Protein AF-A0A8W8JJJ9-F1 (afdb_monomer)

Foldseek 3Di:
DDDDDDDDDDDPPDDDDDDDDDDDDDDDDDDDDDDDDPDDDDDPPDDDDDPDPDDDDDDDDDDDDPDPDPDDDDDDDDPCPVVVVPPDDDPDDDPVVVVCVVVVVVVVVVVVVVVVVVVVVVVVVVVVVVVVVVVVVVVVVVVVVVVVVVVVVVVVVVVVVCCCVVVPVDDDDDPPPPDPPPDD

Structure (mmCIF, N/CA/C/O backbone):
data_AF-A0A8W8JJJ9-F1
#
_entry.id   AF-A0A8W8JJJ9-F1
#
loop_
_atom_site.group_PDB
_atom_site.id
_atom_site.type_symbol
_atom_site.label_atom_id
_atom_site.label_alt_id
_atom_site.label_comp_id
_atom_site.label_asym_id
_atom_site.label_entity_id
_atom_site.label_seq_id
_atom_site.pdbx_PDB_ins_code
_atom_site.Cartn_x
_atom_site.Cartn_y
_atom_site.Cartn_z
_atom_site.occupancy
_atom_site.B_iso_or_equiv
_atom_site.auth_seq_id
_atom_site.auth_comp_id
_atom_site.auth_asym_id
_atom_site.auth_atom_id
_atom_site.pdbx_PDB_model_num
ATOM 1 N N . SER A 1 1 ? 32.704 21.113 43.274 1.00 47.38 1 SER A N 1
ATOM 2 C CA . SER A 1 1 ? 32.207 20.285 42.166 1.00 47.38 1 SER A CA 1
ATOM 3 C C . SER A 1 1 ? 31.858 18.931 42.746 1.00 47.38 1 SER A C 1
ATOM 5 O O . SER A 1 1 ? 32.766 18.183 43.086 1.00 47.38 1 SER A O 1
ATOM 7 N N . LEU A 1 2 ? 30.578 18.696 43.030 1.00 43.62 2 LEU A N 1
ATOM 8 C CA . LEU A 1 2 ? 30.068 17.455 43.613 1.00 43.62 2 LEU A CA 1
ATOM 9 C C . LEU A 1 2 ? 28.870 17.052 42.755 1.00 43.62 2 LEU A C 1
ATOM 11 O O . LEU A 1 2 ? 27.921 17.817 42.627 1.00 43.62 2 LEU A O 1
ATOM 15 N N . MET A 1 3 ? 29.019 15.911 42.089 1.00 44.19 3 MET A N 1
ATOM 16 C CA . MET A 1 3 ? 28.094 15.333 41.120 1.00 44.19 3 MET A CA 1
ATOM 17 C C . MET A 1 3 ? 26.773 14.990 41.822 1.00 44.19 3 MET A C 1
ATOM 19 O O . MET A 1 3 ? 26.775 14.209 42.774 1.00 44.19 3 MET A O 1
ATOM 23 N N . GLU A 1 4 ? 25.658 15.572 41.380 1.00 55.97 4 GLU A N 1
ATOM 24 C CA . GLU A 1 4 ? 24.326 15.144 41.814 1.00 55.97 4 GLU A CA 1
ATOM 25 C C . GLU A 1 4 ? 24.041 13.737 41.262 1.00 55.97 4 GLU A C 1
ATOM 27 O O . GLU A 1 4 ? 24.258 13.494 40.070 1.00 55.97 4 GLU A O 1
ATOM 32 N N . PRO A 1 5 ? 23.564 12.784 42.080 1.00 55.84 5 PRO A N 1
ATOM 33 C CA . PRO A 1 5 ? 23.124 11.500 41.562 1.00 55.84 5 PRO A CA 1
ATOM 34 C C . PRO A 1 5 ? 21.775 11.681 40.855 1.00 55.84 5 PRO A C 1
ATOM 36 O O . PRO A 1 5 ? 20.777 12.050 41.473 1.00 55.84 5 PRO A O 1
ATOM 39 N N . ALA A 1 6 ? 21.743 11.408 39.550 1.00 58.47 6 ALA A N 1
ATOM 40 C CA . ALA A 1 6 ? 20.515 11.363 38.769 1.00 58.47 6 ALA A CA 1
ATOM 41 C C . ALA A 1 6 ? 19.592 10.261 39.317 1.00 58.47 6 ALA A C 1
ATOM 43 O O . ALA A 1 6 ? 19.919 9.073 39.281 1.00 58.47 6 ALA A O 1
ATOM 44 N N . ILE A 1 7 ? 18.435 10.658 39.849 1.00 57.84 7 ILE A N 1
ATOM 45 C CA . ILE A 1 7 ? 17.404 9.736 40.324 1.00 57.84 7 ILE A CA 1
ATOM 46 C C . ILE A 1 7 ? 16.752 9.103 39.092 1.00 57.84 7 ILE A C 1
ATOM 48 O O . ILE A 1 7 ? 15.989 9.748 38.377 1.00 57.84 7 ILE A O 1
ATOM 52 N N . ARG A 1 8 ? 17.067 7.832 38.835 1.00 62.38 8 ARG A N 1
ATOM 53 C CA . ARG A 1 8 ? 16.421 7.022 37.799 1.00 62.38 8 ARG A CA 1
ATOM 54 C C . ARG A 1 8 ? 15.102 6.488 38.351 1.00 62.38 8 ARG A C 1
ATOM 56 O O . ARG A 1 8 ? 15.094 5.566 39.162 1.00 62.38 8 ARG A O 1
ATOM 63 N N . THR A 1 9 ? 13.992 7.082 37.933 1.00 58.41 9 THR A N 1
ATOM 64 C CA . THR A 1 9 ? 12.652 6.557 38.208 1.00 58.41 9 THR A CA 1
ATOM 65 C C . THR A 1 9 ? 12.452 5.292 37.376 1.00 58.41 9 THR A C 1
ATOM 67 O O . THR A 1 9 ? 12.406 5.362 36.153 1.00 58.41 9 THR A O 1
ATOM 70 N N . VAL A 1 10 ? 12.394 4.133 38.031 1.00 64.00 10 VAL A N 1
ATOM 71 C CA . VAL A 1 10 ? 12.065 2.852 37.394 1.00 64.00 10 VAL A CA 1
ATOM 72 C C . VAL A 1 10 ? 10.589 2.589 37.677 1.00 64.00 10 VAL A C 1
ATOM 74 O O . VAL A 1 10 ? 10.187 2.529 38.838 1.00 64.00 10 VAL A O 1
ATOM 77 N N . VAL A 1 11 ? 9.775 2.519 36.627 1.00 71.81 11 VAL A N 1
ATOM 78 C CA . VAL A 1 11 ? 8.369 2.106 36.695 1.00 71.81 11 VAL A CA 1
ATOM 79 C C . VAL A 1 11 ? 8.304 0.599 36.463 1.00 71.81 11 VAL A C 1
ATOM 81 O O . VAL A 1 11 ? 8.766 0.108 35.436 1.00 71.81 11 VAL A O 1
ATOM 84 N N . ASP A 1 12 ? 7.755 -0.143 37.426 1.00 63.12 12 ASP A N 1
ATOM 85 C CA . ASP A 1 12 ? 7.547 -1.587 37.293 1.00 63.12 12 ASP A CA 1
ATOM 86 C C . ASP A 1 12 ? 6.499 -1.856 36.201 1.00 63.12 12 ASP A C 1
ATOM 88 O O . ASP A 1 12 ? 5.307 -1.610 36.398 1.00 63.12 12 ASP A O 1
ATOM 92 N N . GLY A 1 13 ? 6.947 -2.355 35.045 1.00 66.88 13 GLY A N 1
ATOM 93 C CA . GLY A 1 13 ? 6.073 -2.804 33.955 1.00 66.88 13 GLY A CA 1
ATOM 94 C C . GLY A 1 13 ? 6.487 -2.395 32.540 1.00 66.88 13 GLY A C 1
ATOM 95 O O . GLY A 1 13 ? 5.876 -2.882 31.592 1.00 66.88 13 GLY A O 1
ATOM 96 N N . GLU A 1 14 ? 7.506 -1.553 32.368 1.00 63.34 14 GLU A N 1
ATOM 97 C CA . GLU A 1 14 ? 8.016 -1.186 31.039 1.00 63.34 14 GLU A CA 1
ATOM 98 C C . GLU A 1 14 ? 9.229 -2.062 30.682 1.00 63.34 14 GLU A C 1
ATOM 100 O O . GLU A 1 14 ? 10.237 -2.075 31.390 1.00 63.34 14 GLU A O 1
ATOM 105 N N . ALA A 1 15 ? 9.115 -2.853 29.611 1.00 65.56 15 ALA A N 1
ATOM 106 C CA . ALA A 1 15 ? 10.232 -3.626 29.076 1.00 65.56 15 ALA A CA 1
ATOM 107 C C . ALA A 1 15 ? 11.227 -2.678 28.386 1.00 65.56 15 ALA A C 1
ATOM 109 O O . ALA A 1 15 ? 10.825 -1.801 27.628 1.00 65.56 15 ALA A O 1
ATOM 110 N N . SER A 1 16 ? 12.522 -2.851 28.660 1.00 60.47 16 SER A N 1
ATOM 111 C CA . SER A 1 16 ? 13.593 -2.102 27.998 1.00 60.47 16 SER A CA 1
ATOM 112 C C . SER A 1 16 ? 13.693 -2.577 26.545 1.00 60.47 16 SER A C 1
ATOM 114 O O . SER A 1 16 ? 13.991 -3.747 26.320 1.00 60.47 16 SER A O 1
ATOM 116 N N . GLU A 1 17 ? 13.434 -1.703 25.574 1.00 57.38 17 GLU A N 1
ATOM 117 C CA . GLU A 1 17 ? 13.743 -1.973 24.166 1.00 57.38 17 GLU A CA 1
ATOM 118 C C . GLU A 1 17 ? 15.274 -1.992 24.002 1.00 57.38 17 GLU A C 1
ATOM 120 O O . GLU A 1 17 ? 15.937 -0.972 24.197 1.00 57.38 17 GLU A O 1
ATOM 125 N N . SER A 1 18 ? 15.837 -3.167 23.714 1.00 56.16 18 SER A N 1
ATOM 126 C CA . SER A 1 18 ? 17.178 -3.317 23.141 1.00 56.16 18 SER A CA 1
ATOM 127 C C . SER A 1 18 ? 16.996 -3.623 21.659 1.00 56.16 18 SER A C 1
ATOM 129 O O . SER A 1 18 ? 16.424 -4.655 21.315 1.00 56.16 18 SER A O 1
ATOM 131 N N . ASP A 1 19 ? 17.442 -2.702 20.813 1.00 55.81 19 ASP A N 1
ATOM 132 C CA . ASP A 1 19 ? 17.521 -2.851 19.364 1.00 55.81 19 ASP A CA 1
ATOM 133 C C . ASP A 1 19 ? 18.922 -3.376 19.012 1.00 55.81 19 ASP A C 1
ATOM 135 O O . ASP A 1 19 ? 19.914 -2.652 19.124 1.00 55.81 19 ASP A O 1
ATOM 139 N N . GLU A 1 20 ? 19.014 -4.668 18.695 1.00 51.38 20 GLU A N 1
ATOM 140 C CA . GLU A 1 20 ? 20.230 -5.306 18.183 1.00 51.38 20 GLU A CA 1
ATOM 141 C C . GLU A 1 20 ? 19.849 -6.097 16.919 1.00 51.38 20 GLU A C 1
ATOM 143 O O . GLU A 1 20 ? 19.467 -7.265 16.984 1.00 51.38 20 GLU A O 1
ATOM 148 N N . GLU A 1 21 ? 19.889 -5.434 15.761 1.00 52.25 21 GLU A N 1
ATOM 149 C CA . GLU A 1 21 ? 19.663 -6.062 14.454 1.00 52.25 21 GLU A CA 1
ATOM 150 C C . GLU A 1 21 ? 20.976 -6.684 13.932 1.00 52.25 21 GLU A C 1
ATOM 152 O O . GLU A 1 21 ? 21.850 -5.987 13.414 1.00 52.25 21 GLU A O 1
ATOM 157 N N . GLU A 1 22 ? 21.136 -8.004 14.075 1.00 57.81 22 GLU A N 1
ATOM 158 C CA . GLU A 1 22 ? 22.173 -8.794 13.391 1.00 57.81 22 GLU A CA 1
ATOM 159 C C . GLU A 1 22 ? 21.524 -9.555 12.219 1.00 57.81 22 GLU A C 1
ATOM 161 O O . GLU A 1 22 ? 20.931 -10.622 12.390 1.00 57.81 22 GLU A O 1
ATOM 166 N N . GLU A 1 23 ? 21.584 -8.974 11.017 1.00 56.25 23 GLU A N 1
ATOM 167 C CA . GLU A 1 23 ? 21.119 -9.595 9.770 1.00 56.25 23 GLU A CA 1
ATOM 168 C C . GLU A 1 23 ? 22.141 -10.648 9.303 1.00 56.25 23 GLU A C 1
ATOM 170 O O . GLU A 1 23 ? 23.243 -10.325 8.856 1.00 56.25 23 GLU A O 1
ATOM 175 N N . VAL A 1 24 ? 21.781 -11.929 9.420 1.00 56.50 24 VAL A N 1
ATOM 176 C CA . VAL A 1 24 ? 22.570 -13.049 8.892 1.00 56.50 24 VAL A CA 1
ATOM 177 C C . VAL A 1 24 ? 22.144 -13.310 7.448 1.00 56.50 24 VAL A C 1
ATOM 179 O O . VAL A 1 24 ? 21.015 -13.711 7.172 1.00 56.50 24 VAL A O 1
ATOM 182 N N . GLU A 1 25 ? 23.068 -13.068 6.527 1.00 50.66 25 GLU A N 1
ATOM 183 C CA . GLU A 1 25 ? 22.943 -13.330 5.096 1.00 50.66 25 GLU A CA 1
ATOM 184 C C . GLU A 1 25 ? 22.978 -14.853 4.839 1.00 50.66 25 GLU A C 1
ATOM 186 O O . GLU A 1 25 ? 24.037 -15.477 4.897 1.00 50.66 25 GLU A O 1
ATOM 191 N N . GLU A 1 26 ? 21.830 -15.474 4.543 1.00 45.25 26 GLU A N 1
ATOM 192 C CA . GLU A 1 26 ? 21.782 -16.814 3.938 1.00 45.25 26 GLU A CA 1
ATOM 193 C C . GLU A 1 26 ? 20.935 -16.794 2.659 1.00 45.25 26 GLU A C 1
ATOM 195 O O . GLU A 1 26 ? 19.710 -16.677 2.667 1.00 45.25 26 GLU A O 1
ATOM 200 N N . VAL A 1 27 ? 21.631 -16.898 1.529 1.00 52.19 27 VAL A N 1
ATOM 201 C CA . VAL A 1 27 ? 21.065 -16.979 0.181 1.00 52.19 27 VAL A CA 1
ATOM 202 C C . VAL A 1 27 ? 20.890 -18.458 -0.176 1.00 52.19 27 VAL A C 1
ATOM 204 O O . VAL A 1 27 ? 21.895 -19.172 -0.209 1.00 52.19 27 VAL A O 1
ATOM 207 N N . PRO A 1 28 ? 19.688 -18.962 -0.515 1.00 46.16 28 PRO A N 1
ATOM 208 C CA . PRO A 1 28 ? 19.594 -20.250 -1.178 1.00 46.16 28 PRO A CA 1
ATOM 209 C C . PRO A 1 28 ? 19.788 -20.059 -2.689 1.00 46.16 28 PRO A C 1
ATOM 211 O O . PRO A 1 28 ? 19.000 -19.405 -3.374 1.00 46.16 28 PRO A O 1
ATOM 214 N N . ASP A 1 29 ? 20.866 -20.651 -3.200 1.00 48.84 29 ASP A N 1
ATOM 215 C CA . ASP A 1 29 ? 21.154 -20.833 -4.623 1.00 48.84 29 ASP A CA 1
ATOM 216 C C . ASP A 1 29 ? 20.065 -21.706 -5.273 1.00 48.84 29 ASP A C 1
ATOM 218 O O . ASP A 1 29 ? 19.923 -22.886 -4.950 1.00 48.84 29 ASP A O 1
ATOM 222 N N . VAL A 1 30 ? 19.292 -21.139 -6.205 1.00 47.34 30 VAL A N 1
ATOM 223 C CA . VAL A 1 30 ? 18.410 -21.908 -7.095 1.00 47.34 30 VAL A CA 1
ATOM 224 C C . VAL A 1 30 ? 18.856 -21.683 -8.532 1.00 47.34 30 VAL A C 1
ATOM 226 O O . VAL A 1 30 ? 18.432 -20.767 -9.238 1.00 47.34 30 VAL A O 1
ATOM 229 N N . ARG A 1 31 ? 19.743 -22.573 -8.974 1.00 46.56 31 ARG A N 1
ATOM 230 C CA . ARG A 1 31 ? 20.116 -22.758 -10.375 1.00 46.56 31 ARG A CA 1
ATOM 231 C C . ARG A 1 31 ? 18.973 -23.456 -11.121 1.00 46.56 31 ARG A C 1
ATOM 233 O O . ARG A 1 31 ? 18.717 -24.635 -10.918 1.00 46.56 31 ARG A O 1
ATOM 240 N N . GLN A 1 32 ? 18.308 -22.671 -11.966 1.00 48.00 32 GLN A N 1
ATOM 241 C CA . GLN A 1 32 ? 17.693 -22.988 -13.264 1.00 48.00 32 GLN A CA 1
ATOM 242 C C . GLN A 1 32 ? 17.276 -24.444 -13.556 1.00 48.00 32 GLN A C 1
ATOM 244 O O . GLN A 1 32 ? 18.104 -25.328 -13.761 1.00 48.00 32 GLN A O 1
ATOM 249 N N . SER A 1 33 ? 15.983 -24.633 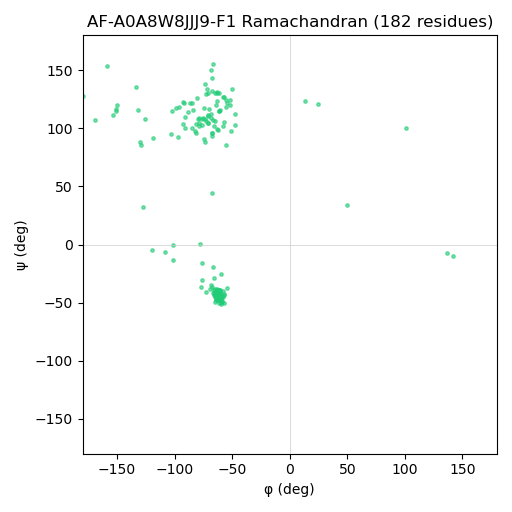-13.820 1.00 39.91 33 SER A N 1
ATOM 250 C CA . SER A 1 33 ? 15.551 -25.405 -14.992 1.00 39.91 33 SER A CA 1
ATOM 251 C C . SER A 1 33 ? 14.199 -24.898 -15.492 1.00 39.91 33 SER A C 1
ATOM 253 O O . SER A 1 33 ? 13.205 -24.891 -14.771 1.00 39.91 33 SER A O 1
ATOM 255 N N . ASP A 1 34 ? 14.200 -24.441 -16.742 1.00 46.59 34 ASP A N 1
ATOM 256 C CA . ASP A 1 34 ? 13.023 -24.146 -17.548 1.00 46.59 34 ASP A CA 1
ATOM 257 C C . ASP A 1 34 ? 12.069 -25.338 -17.557 1.00 46.59 34 ASP A C 1
ATOM 259 O O . ASP A 1 34 ? 12.467 -26.372 -18.083 1.00 46.59 34 ASP A O 1
ATOM 263 N N . GLN A 1 35 ? 10.827 -25.180 -17.078 1.00 43.91 35 GLN A N 1
ATOM 264 C CA . GLN A 1 35 ? 9.631 -25.755 -17.711 1.00 43.91 35 GLN A CA 1
ATOM 265 C C . GLN A 1 35 ? 8.408 -24.876 -17.429 1.00 43.91 35 GLN A C 1
ATOM 267 O O . GLN A 1 35 ? 7.937 -24.724 -16.307 1.00 43.91 35 GLN A O 1
ATOM 272 N N . ASN A 1 36 ? 7.903 -24.311 -18.519 1.00 49.44 36 ASN A N 1
ATOM 273 C CA . ASN A 1 36 ? 6.577 -23.752 -18.695 1.00 49.44 36 ASN A CA 1
ATOM 274 C C . ASN A 1 36 ? 5.502 -24.724 -18.169 1.00 49.44 36 ASN A C 1
ATOM 276 O O . ASN A 1 36 ? 5.182 -25.699 -18.845 1.00 49.44 36 ASN A O 1
ATOM 280 N N . LEU A 1 37 ? 4.948 -24.466 -16.983 1.00 42.00 37 LEU A N 1
ATOM 281 C CA . LEU A 1 37 ? 3.657 -25.008 -16.567 1.00 42.00 37 LEU A CA 1
ATOM 282 C C . LEU A 1 37 ? 2.997 -24.022 -15.598 1.00 42.00 37 LEU A C 1
ATOM 284 O O . LEU A 1 37 ? 3.505 -23.732 -14.518 1.00 42.00 37 LEU A O 1
ATOM 288 N N . VAL A 1 38 ? 1.858 -23.492 -16.029 1.00 52.53 38 VAL A N 1
ATOM 289 C CA . VAL A 1 38 ? 0.866 -22.770 -15.228 1.00 52.53 38 VAL A CA 1
ATOM 290 C C . VAL A 1 38 ? 0.420 -23.651 -14.057 1.00 52.53 38 VAL A C 1
ATOM 292 O O . VAL A 1 38 ? -0.571 -24.368 -14.144 1.00 52.53 38 VAL A O 1
ATOM 295 N N . ASN A 1 39 ? 1.164 -23.611 -12.955 1.00 45.03 39 ASN A N 1
ATOM 296 C CA . ASN A 1 39 ? 0.762 -24.235 -11.702 1.00 45.03 39 ASN A CA 1
ATOM 297 C C . ASN A 1 39 ? 0.136 -23.166 -10.813 1.00 45.03 39 ASN A C 1
ATOM 299 O O . ASN A 1 39 ? 0.818 -22.461 -10.071 1.00 45.03 39 ASN A O 1
ATOM 303 N N . ALA A 1 40 ? -1.187 -23.053 -10.917 1.00 57.31 40 ALA A N 1
ATOM 304 C CA . ALA A 1 40 ? -2.000 -22.400 -9.909 1.00 57.31 40 ALA A CA 1
ATOM 305 C C . ALA A 1 40 ? -1.728 -23.073 -8.552 1.00 57.31 40 ALA A C 1
ATOM 307 O O . ALA A 1 40 ? -1.938 -24.276 -8.382 1.00 57.31 40 ALA A O 1
ATOM 308 N N . VAL A 1 41 ? -1.213 -22.302 -7.597 1.00 59.22 41 VAL A N 1
ATOM 309 C CA . VAL A 1 41 ? -1.093 -22.720 -6.200 1.00 59.22 41 VAL A CA 1
ATOM 310 C C . VAL A 1 41 ? -2.509 -22.808 -5.637 1.00 59.22 41 VAL A C 1
ATOM 312 O O . VAL A 1 41 ? -3.176 -21.794 -5.470 1.00 59.22 41 VAL A O 1
ATOM 315 N N . SER A 1 42 ? -2.987 -24.027 -5.385 1.00 57.78 42 SER A N 1
ATOM 316 C CA . SER A 1 42 ? -4.297 -24.262 -4.776 1.00 57.78 42 SER A CA 1
ATOM 317 C C . SER A 1 42 ? -4.188 -24.042 -3.266 1.00 57.78 42 SER A C 1
ATOM 319 O O . SER A 1 42 ? -3.576 -24.845 -2.560 1.00 57.78 42 SER A O 1
ATOM 321 N N . ILE A 1 43 ? -4.759 -22.948 -2.765 1.00 58.53 43 ILE A N 1
ATOM 322 C CA . ILE A 1 43 ? -4.804 -22.628 -1.335 1.00 58.53 43 ILE A CA 1
ATOM 323 C C . ILE A 1 43 ? -6.040 -23.313 -0.737 1.00 58.53 43 ILE A C 1
ATOM 325 O O . ILE A 1 43 ? -7.165 -23.087 -1.182 1.00 58.53 43 ILE A O 1
ATOM 329 N N . SER A 1 44 ? -5.851 -24.180 0.263 1.00 54.00 44 SER A N 1
ATOM 330 C CA . SER A 1 44 ? -6.963 -24.818 0.984 1.00 54.00 44 SER A CA 1
ATOM 331 C C . SER A 1 44 ? -7.792 -23.760 1.715 1.00 54.00 44 SER A C 1
ATOM 333 O O . SER A 1 44 ? -7.413 -23.317 2.797 1.00 54.00 44 SER A O 1
ATOM 335 N N . GLY A 1 45 ? -8.923 -23.367 1.125 1.00 65.12 45 GLY A N 1
ATOM 336 C CA . GLY A 1 45 ? -9.880 -22.428 1.719 1.00 65.12 45 GLY A CA 1
ATOM 337 C C . GLY A 1 45 ? -10.518 -21.439 0.743 1.00 65.12 45 GLY A C 1
ATOM 338 O O . GLY A 1 45 ? -11.468 -20.763 1.129 1.00 65.12 45 GLY A O 1
ATOM 339 N N . GLU A 1 46 ? -10.044 -21.355 -0.500 1.00 56.56 46 GLU A N 1
ATOM 340 C CA . GLU A 1 46 ? -10.629 -20.461 -1.504 1.00 56.56 46 GLU A CA 1
ATOM 341 C C . GLU A 1 46 ? -11.819 -21.145 -2.191 1.00 56.56 46 GLU A C 1
ATOM 343 O O . GLU A 1 46 ? -11.706 -22.252 -2.721 1.00 56.56 46 GLU A O 1
ATOM 348 N N . ALA A 1 47 ? -12.996 -20.521 -2.121 1.00 62.34 47 ALA A N 1
ATOM 349 C CA . ALA A 1 47 ? -14.194 -21.021 -2.784 1.00 62.34 47 ALA A CA 1
ATOM 350 C C . ALA A 1 47 ? -14.073 -20.808 -4.301 1.00 62.34 47 ALA A C 1
ATOM 352 O O . ALA A 1 47 ? -13.777 -19.697 -4.738 1.00 62.34 47 ALA A O 1
ATOM 353 N N . LEU A 1 48 ? -14.315 -21.863 -5.092 1.00 57.16 48 LEU A N 1
ATOM 354 C CA . LEU A 1 48 ? -14.440 -21.757 -6.548 1.00 57.16 48 LEU A CA 1
ATOM 355 C C . LEU A 1 48 ? -15.560 -20.762 -6.894 1.00 57.16 48 LEU A C 1
ATOM 357 O O . LEU A 1 48 ? -16.690 -20.932 -6.436 1.00 57.16 48 LEU A O 1
ATOM 361 N N . GLU A 1 49 ? -15.260 -19.764 -7.730 1.00 49.75 49 GLU A N 1
ATOM 362 C 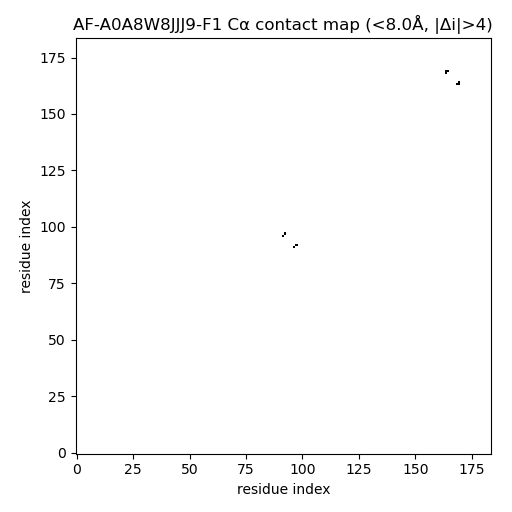CA . GLU A 1 49 ? -16.288 -18.994 -8.435 1.00 49.75 49 GLU A CA 1
ATOM 363 C C . GLU A 1 49 ? -17.090 -19.956 -9.321 1.00 49.75 49 GLU A C 1
ATOM 365 O O . GLU A 1 49 ? -16.550 -20.588 -10.229 1.00 49.75 49 GLU A O 1
ATOM 370 N N . SER A 1 50 ? -18.377 -20.102 -9.009 1.00 55.75 50 SER A N 1
ATOM 371 C CA . SER A 1 50 ? -19.326 -20.889 -9.790 1.00 55.75 50 SER A CA 1
ATOM 372 C C . SER A 1 50 ? -19.984 -19.961 -10.811 1.00 55.75 50 SER A C 1
ATOM 374 O O . SER A 1 50 ? -20.757 -19.083 -10.436 1.00 55.75 50 SER A O 1
ATOM 376 N N . ASP A 1 51 ? -19.646 -20.144 -12.086 1.00 59.28 51 ASP A N 1
ATOM 377 C CA . ASP A 1 51 ? -20.412 -19.649 -13.231 1.00 59.28 51 ASP A CA 1
ATOM 378 C C . ASP A 1 51 ? -21.633 -20.564 -13.390 1.00 59.28 51 ASP A C 1
ATOM 380 O O . ASP A 1 51 ? -21.493 -21.717 -13.801 1.00 59.28 51 ASP A O 1
ATOM 384 N N . ASP A 1 52 ? -22.805 -20.096 -12.958 1.00 48.66 52 ASP A N 1
ATOM 385 C CA . ASP A 1 52 ? -24.072 -20.813 -13.120 1.00 48.66 52 ASP A CA 1
ATOM 386 C C . ASP A 1 52 ? -25.116 -19.882 -13.746 1.00 48.66 52 ASP A C 1
ATOM 388 O O . ASP A 1 52 ? -25.889 -19.190 -13.078 1.00 48.66 52 ASP A O 1
ATOM 392 N N . GLU A 1 53 ? -25.099 -19.836 -15.076 1.00 49.28 53 GLU A N 1
ATOM 393 C CA . GLU A 1 53 ? -26.178 -19.290 -15.892 1.00 49.28 53 GLU A CA 1
ATOM 394 C C . GLU A 1 53 ? -27.364 -20.275 -15.894 1.00 49.28 53 GLU A C 1
ATOM 396 O O . GLU A 1 53 ? -27.523 -21.099 -16.795 1.00 49.28 53 GLU A O 1
ATOM 401 N N . GLY A 1 54 ? -28.240 -20.124 -14.897 1.00 50.34 54 GLY A N 1
ATOM 402 C CA . GLY A 1 54 ? -29.675 -20.374 -15.026 1.00 50.34 54 GLY A CA 1
ATOM 403 C C . GLY A 1 54 ? -30.231 -21.693 -14.483 1.00 50.34 54 GLY A C 1
ATOM 404 O O . GLY A 1 54 ? -30.359 -22.662 -15.218 1.00 50.34 54 GLY A O 1
ATOM 405 N N . GLU A 1 55 ? -30.827 -21.638 -13.290 1.00 48.03 55 GLU A N 1
ATOM 406 C CA . GLU A 1 55 ? -32.178 -22.163 -13.054 1.00 48.03 55 GLU A CA 1
ATOM 407 C C . GLU A 1 55 ? -32.802 -21.523 -11.802 1.00 48.03 55 GLU A C 1
ATOM 409 O O . GLU A 1 55 ? -32.132 -20.977 -10.932 1.00 48.03 55 GLU A O 1
ATOM 414 N N . THR A 1 56 ? -34.130 -21.472 -11.772 1.00 55.44 56 THR A N 1
ATOM 415 C CA . THR A 1 56 ? -34.923 -20.657 -10.843 1.00 55.44 56 THR A CA 1
ATOM 416 C C . THR A 1 56 ? -34.937 -21.277 -9.443 1.00 55.44 56 THR A C 1
ATOM 418 O O . THR A 1 56 ? -35.605 -22.288 -9.231 1.00 55.44 56 THR A O 1
ATOM 421 N N . ASP A 1 57 ? -34.251 -20.663 -8.477 1.00 51.56 57 ASP A N 1
ATOM 422 C CA . ASP A 1 57 ? -34.282 -21.118 -7.082 1.00 51.56 57 ASP A CA 1
ATOM 423 C C . ASP A 1 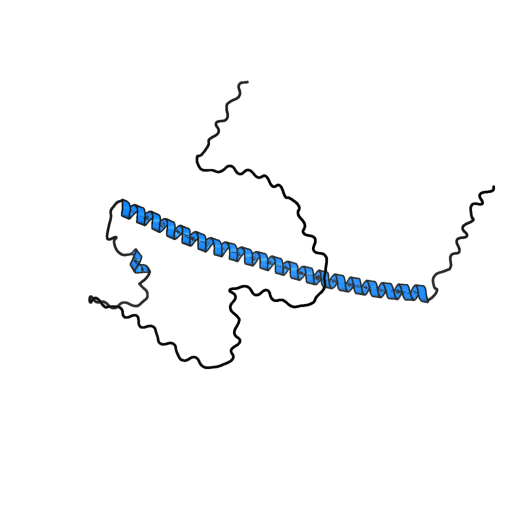57 ? -35.714 -21.050 -6.501 1.00 51.56 57 ASP A C 1
ATOM 425 O O . ASP A 1 57 ? -36.384 -20.011 -6.608 1.00 51.56 57 ASP A O 1
ATOM 429 N N . PRO A 1 58 ? -36.226 -22.118 -5.858 1.00 59.72 58 PRO A N 1
ATOM 430 C CA . PRO A 1 58 ? -37.491 -22.052 -5.141 1.00 59.72 58 PRO A CA 1
ATOM 431 C C . PRO A 1 58 ? -37.352 -21.138 -3.907 1.00 59.72 58 PRO A C 1
ATOM 433 O O . PRO A 1 58 ? -36.320 -21.153 -3.234 1.00 59.72 58 PRO A O 1
ATOM 436 N N . PRO A 1 59 ? -38.386 -20.351 -3.551 1.00 64.81 59 PRO A N 1
ATOM 437 C CA . PRO A 1 59 ? -38.287 -19.407 -2.445 1.00 64.81 59 PRO A CA 1
ATOM 438 C C . PRO A 1 59 ? -38.051 -20.137 -1.117 1.00 64.81 59 PRO A C 1
ATOM 440 O O . PRO A 1 59 ? -38.844 -20.984 -0.700 1.00 64.81 59 PRO A O 1
ATOM 443 N N . ILE A 1 60 ? -36.961 -19.768 -0.442 1.00 60.47 60 ILE A N 1
ATOM 444 C CA . ILE A 1 60 ? -36.589 -20.251 0.891 1.00 60.47 60 ILE A CA 1
ATOM 445 C C . ILE A 1 60 ? -37.755 -19.977 1.863 1.00 60.47 60 ILE A C 1
ATOM 447 O O . ILE A 1 60 ? -38.175 -18.822 1.995 1.00 60.47 60 ILE A O 1
ATOM 451 N N . PRO A 1 61 ? -38.292 -20.988 2.576 1.00 64.12 61 PRO A N 1
ATOM 452 C CA . PRO A 1 61 ? -39.333 -20.760 3.570 1.00 64.12 61 PRO A CA 1
ATOM 453 C C . PRO A 1 61 ? -38.800 -19.886 4.707 1.00 64.12 61 PRO A C 1
ATOM 455 O O . PRO A 1 61 ? -37.752 -20.171 5.286 1.00 64.12 61 PRO A O 1
ATOM 458 N N . ALA A 1 62 ? -39.539 -18.834 5.059 1.00 63.50 62 ALA A N 1
ATOM 459 C CA . ALA A 1 62 ? -39.185 -17.976 6.182 1.00 63.50 62 ALA A CA 1
ATOM 460 C C . ALA A 1 62 ? -39.085 -18.794 7.483 1.00 63.50 62 ALA A C 1
ATOM 462 O O . ALA A 1 62 ? -40.024 -19.495 7.869 1.00 63.50 62 ALA A O 1
ATOM 463 N N . LEU A 1 63 ? -37.947 -18.670 8.173 1.00 56.69 63 LEU A N 1
ATOM 464 C CA . LEU A 1 63 ? -37.711 -19.233 9.502 1.00 56.69 63 LEU A CA 1
ATOM 465 C C . LEU A 1 63 ? -38.765 -18.707 10.486 1.00 56.69 63 LEU A C 1
ATOM 467 O O . LEU A 1 63 ? -38.712 -17.561 10.931 1.00 56.69 63 LEU A O 1
ATOM 471 N N . ARG A 1 64 ? -39.727 -19.560 10.846 1.00 58.41 64 ARG A N 1
ATOM 472 C CA . ARG A 1 64 ? -40.649 -19.304 11.955 1.00 58.41 64 ARG A CA 1
ATOM 473 C C . ARG A 1 64 ? -39.935 -19.606 13.266 1.00 58.41 64 ARG A C 1
ATOM 475 O O . ARG A 1 64 ? -39.792 -20.760 13.655 1.00 58.41 64 ARG A O 1
ATOM 482 N N . VAL A 1 65 ? -39.489 -18.555 13.944 1.00 63.88 65 VAL A N 1
ATOM 483 C CA . VAL A 1 65 ? -39.072 -18.637 15.345 1.00 63.88 65 VAL A CA 1
ATOM 484 C C . VAL A 1 65 ? -40.345 -18.637 16.187 1.00 63.88 65 VAL A C 1
ATOM 486 O O . VAL A 1 65 ? -40.989 -17.599 16.329 1.00 63.88 65 VAL A O 1
ATOM 489 N N . GLU A 1 66 ? -40.739 -19.797 16.717 1.00 48.41 66 GLU A N 1
ATOM 490 C CA . GLU A 1 66 ? -41.806 -19.862 17.718 1.00 48.41 66 GLU A CA 1
ATOM 491 C C . GLU A 1 66 ? -41.320 -19.194 19.006 1.00 48.41 66 GLU A C 1
ATOM 493 O O . GLU A 1 66 ? -40.627 -19.780 19.841 1.00 48.41 66 GLU A O 1
ATOM 498 N N . HIS A 1 67 ? -41.666 -17.919 19.157 1.00 51.56 67 HIS A N 1
ATOM 499 C CA . HIS A 1 67 ? -41.574 -17.244 20.435 1.00 51.56 67 HIS A CA 1
ATOM 500 C C . HIS A 1 67 ? -42.669 -17.817 21.334 1.00 51.56 67 HIS A C 1
ATOM 502 O O . HIS A 1 67 ? -43.854 -17.606 21.102 1.00 51.56 67 HIS A O 1
ATOM 508 N N . ARG A 1 68 ? -42.268 -18.558 22.370 1.00 50.25 68 ARG A N 1
ATOM 509 C CA . ARG A 1 68 ? -43.163 -18.958 23.457 1.00 50.25 68 ARG A CA 1
ATOM 510 C C . ARG A 1 68 ? -43.659 -17.687 24.148 1.00 50.25 68 ARG A C 1
ATOM 512 O O . ARG A 1 68 ? -42.940 -17.095 24.952 1.00 50.25 68 ARG A O 1
ATOM 519 N N . GLU A 1 69 ? -44.857 -17.253 23.784 1.00 42.53 69 GLU A N 1
ATOM 520 C CA . GLU A 1 69 ? -45.541 -16.111 24.379 1.00 42.53 69 GLU A CA 1
ATOM 521 C C . GLU A 1 69 ? -45.843 -16.436 25.848 1.00 42.53 69 GLU A C 1
ATOM 523 O O . GLU A 1 69 ? -46.702 -17.253 26.174 1.00 42.53 69 GLU A O 1
ATOM 528 N N . SER A 1 70 ? -45.094 -15.827 26.768 1.00 47.62 70 SER A N 1
ATOM 529 C CA . SER A 1 70 ? -45.632 -15.565 28.098 1.00 47.62 70 SER A CA 1
ATOM 530 C C . SER A 1 70 ? -46.515 -14.335 27.972 1.00 47.62 70 SER A C 1
ATOM 532 O O . SER A 1 70 ? -46.030 -13.230 27.745 1.00 47.62 70 SER A O 1
ATOM 534 N N . GLU A 1 71 ? -47.816 -14.575 28.076 1.00 46.03 71 GLU A N 1
ATOM 535 C CA . GLU A 1 71 ? -48.879 -13.581 28.096 1.00 46.03 71 GLU A CA 1
ATOM 536 C C . GLU A 1 71 ? -48.553 -12.444 29.077 1.00 46.03 71 GLU A C 1
ATOM 538 O O . GLU A 1 71 ? -48.491 -12.631 30.291 1.00 46.03 71 GLU A O 1
ATOM 543 N N . THR A 1 72 ? -48.316 -11.247 28.549 1.00 42.03 72 THR A N 1
ATOM 544 C CA . THR A 1 72 ? -48.704 -9.956 29.139 1.00 42.03 72 THR A CA 1
ATOM 545 C C . THR A 1 72 ? -48.483 -8.895 28.062 1.00 42.03 72 THR A C 1
ATOM 547 O O . THR A 1 72 ? -47.359 -8.621 27.652 1.00 42.03 72 THR A O 1
ATOM 550 N N . GLY A 1 73 ? -49.594 -8.397 27.519 1.00 45.06 73 GLY A N 1
ATOM 551 C CA . GLY A 1 73 ? -49.652 -7.669 26.257 1.00 45.06 73 GLY A CA 1
ATOM 552 C C . GLY A 1 73 ? -48.988 -6.295 26.241 1.00 45.06 73 GLY A C 1
ATOM 553 O O . GLY A 1 73 ? -48.973 -5.580 27.235 1.00 45.06 73 GLY A O 1
ATOM 554 N N . GLN A 1 74 ? -48.494 -5.927 25.062 1.00 40.75 74 GLN A N 1
ATOM 555 C CA . GLN A 1 74 ? -48.855 -4.715 24.318 1.00 40.75 74 GLN A CA 1
ATOM 556 C C . GLN A 1 74 ? -48.052 -4.714 23.012 1.00 40.75 74 GLN A C 1
ATOM 558 O O . GLN A 1 74 ? -46.837 -4.908 23.017 1.00 40.75 74 GLN A O 1
ATOM 563 N N . GLU A 1 75 ? -48.766 -4.546 21.901 1.00 50.78 75 GLU A N 1
ATOM 564 C CA . GLU A 1 75 ? -48.230 -4.361 20.555 1.00 50.78 75 GLU A CA 1
ATOM 565 C C . GLU A 1 75 ? -47.242 -3.194 20.516 1.00 50.78 75 GLU A C 1
ATOM 567 O O . GLU A 1 75 ? -47.668 -2.084 20.791 1.00 50.78 75 GLU A O 1
ATOM 572 N N . GLU A 1 76 ? -45.982 -3.402 20.112 1.00 44.56 76 GLU A N 1
ATOM 573 C CA . GLU A 1 76 ? -45.148 -2.345 19.514 1.00 44.56 76 GLU A CA 1
ATOM 574 C C . GLU A 1 76 ? -44.084 -2.950 18.575 1.00 44.56 76 GLU A C 1
ATOM 576 O O . GLU A 1 76 ? -43.150 -3.632 18.993 1.00 44.56 76 GLU A O 1
ATOM 581 N N . THR A 1 77 ? -44.277 -2.684 17.281 1.00 45.47 77 THR A N 1
ATOM 582 C CA . THR A 1 77 ? -43.298 -2.490 16.193 1.00 45.47 77 THR A CA 1
ATOM 583 C C . THR A 1 77 ? -41.831 -2.900 16.429 1.00 45.47 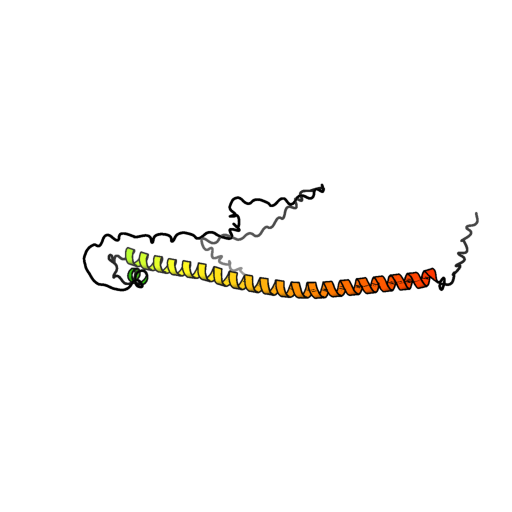77 THR A C 1
ATOM 585 O O . THR A 1 77 ? -41.131 -2.373 17.296 1.00 45.47 77 THR A O 1
ATOM 588 N N . GLY A 1 78 ? -41.336 -3.774 15.543 1.00 47.66 78 GLY A N 1
ATOM 589 C CA . GLY A 1 78 ? -40.042 -4.471 15.568 1.00 47.66 78 GLY A CA 1
ATOM 590 C C . GLY A 1 78 ? -38.759 -3.648 15.380 1.00 47.66 78 GLY A C 1
ATOM 591 O O . GLY A 1 78 ? -37.851 -4.107 14.695 1.00 47.66 78 GLY A O 1
ATOM 592 N N . SER A 1 79 ? -38.629 -2.491 16.032 1.00 49.22 79 SER A N 1
ATOM 593 C CA . SER A 1 79 ? -37.425 -1.639 15.950 1.00 49.22 79 SER A CA 1
ATOM 594 C C . SER A 1 79 ? -36.725 -1.410 17.300 1.00 49.22 79 SER A C 1
ATOM 596 O O . SER A 1 79 ? -35.661 -0.799 17.349 1.00 49.22 79 SER A O 1
ATOM 598 N N . HIS A 1 80 ? -37.283 -1.896 18.416 1.00 47.88 80 HIS A N 1
ATOM 599 C CA . HIS A 1 80 ? -36.849 -1.515 19.773 1.00 47.88 80 HIS A CA 1
ATOM 600 C C . HIS A 1 80 ? -35.943 -2.515 20.512 1.00 47.88 80 HIS A C 1
ATOM 602 O O . HIS A 1 80 ? -35.540 -2.247 21.649 1.00 47.88 80 HIS A O 1
ATOM 608 N N . ALA A 1 81 ? -35.597 -3.656 19.909 1.00 51.72 81 ALA A N 1
ATOM 609 C CA . ALA A 1 81 ? -34.902 -4.732 20.622 1.00 51.72 81 ALA A CA 1
ATOM 610 C C . ALA A 1 81 ? -33.499 -4.329 21.126 1.00 51.72 81 ALA A C 1
ATOM 612 O O . ALA A 1 81 ? -33.129 -4.664 22.250 1.00 51.72 81 ALA A O 1
ATOM 613 N N . VAL A 1 82 ? -32.740 -3.550 20.346 1.00 52.41 82 VAL A N 1
ATOM 614 C CA . VAL A 1 82 ? -31.364 -3.162 20.714 1.00 52.41 82 VAL A CA 1
ATOM 615 C C . VAL A 1 82 ? -31.350 -2.058 21.780 1.00 52.41 82 VAL A C 1
ATOM 617 O O . VAL A 1 82 ? -30.535 -2.086 22.702 1.00 52.41 82 VAL A O 1
ATOM 620 N N . THR A 1 83 ? -32.293 -1.115 21.717 1.00 52.88 83 THR A N 1
ATOM 621 C CA . THR A 1 83 ? -32.373 0.014 22.658 1.00 52.88 83 THR A CA 1
ATOM 622 C C . THR A 1 83 ? -32.929 -0.403 24.025 1.00 52.88 83 THR A C 1
ATOM 624 O O . THR A 1 83 ? -32.521 0.148 25.050 1.00 52.88 83 THR A O 1
ATOM 627 N N . ARG A 1 84 ? -33.816 -1.412 24.085 1.00 52.00 84 ARG A N 1
ATOM 628 C CA . ARG A 1 84 ? -34.415 -1.877 25.353 1.00 52.00 84 ARG A CA 1
ATOM 629 C C . ARG A 1 84 ? -33.410 -2.502 26.326 1.00 52.00 84 ARG A C 1
ATOM 631 O O . ARG A 1 84 ? -33.604 -2.371 27.533 1.00 52.00 84 ARG A O 1
ATOM 638 N N . LEU A 1 85 ? -32.323 -3.112 25.847 1.00 54.66 85 LEU A N 1
ATOM 639 C CA . LEU A 1 85 ? -31.342 -3.792 26.711 1.00 54.66 85 LEU A CA 1
ATOM 640 C C . LEU A 1 85 ? -30.566 -2.847 27.644 1.00 54.66 85 LEU A C 1
ATOM 642 O O . LEU A 1 85 ? -30.025 -3.290 28.655 1.00 54.66 85 LEU A O 1
ATOM 646 N N . TYR A 1 86 ? -30.532 -1.550 27.334 1.00 57.28 86 TYR A N 1
ATOM 647 C CA . TYR A 1 86 ? -29.781 -0.554 28.105 1.00 57.28 86 TYR A CA 1
ATOM 648 C C . TYR A 1 86 ? -30.668 0.391 28.929 1.00 57.28 86 TYR A C 1
ATOM 650 O O . TYR A 1 86 ? -30.146 1.182 29.711 1.00 57.28 86 TYR A O 1
ATOM 658 N N . SER A 1 87 ? -31.996 0.313 28.777 1.00 59.44 87 SER A N 1
ATOM 659 C CA . SER A 1 87 ? -32.952 1.234 29.413 1.00 59.44 87 SER A CA 1
ATOM 660 C C . SER A 1 87 ? -33.635 0.651 30.661 1.00 59.44 87 SER A C 1
ATOM 662 O O . SER A 1 87 ? -34.215 1.387 31.461 1.00 59.44 87 SER A O 1
ATOM 664 N N . SER A 1 88 ? -33.536 -0.662 30.898 1.00 68.88 88 SER A N 1
ATOM 665 C CA . SER A 1 88 ? -34.092 -1.266 32.111 1.00 68.88 88 SER A CA 1
ATOM 666 C C . SER A 1 88 ? -33.275 -0.877 33.346 1.00 68.88 88 SER A C 1
ATOM 668 O O . SER A 1 88 ? -32.053 -1.055 33.364 1.00 68.88 88 SER A O 1
ATOM 670 N N . LYS A 1 89 ? -33.950 -0.416 34.409 1.00 75.81 89 LYS A N 1
ATOM 671 C CA . LYS A 1 89 ? -33.327 -0.249 35.730 1.00 75.81 89 LYS A CA 1
ATOM 672 C C . LYS A 1 89 ? -32.600 -1.545 36.119 1.00 75.81 89 LYS A C 1
ATOM 674 O O . LYS A 1 89 ? -33.169 -2.627 35.955 1.00 75.81 89 LYS A O 1
ATOM 679 N N . PRO A 1 90 ? -31.354 -1.465 36.612 1.00 75.50 90 PRO A N 1
ATOM 680 C CA . PRO A 1 90 ? -30.575 -2.658 36.890 1.00 75.50 90 PRO A CA 1
ATOM 681 C C . PRO A 1 90 ? -31.231 -3.471 38.008 1.00 75.50 90 PRO A C 1
ATOM 683 O O . PRO A 1 90 ? -31.534 -2.944 39.074 1.00 75.50 90 PRO A O 1
ATOM 686 N N . LYS A 1 91 ? -31.401 -4.777 37.774 1.00 79.75 91 LYS A N 1
ATOM 687 C CA . LYS A 1 91 ? -31.966 -5.729 38.747 1.00 79.75 91 LYS A CA 1
ATOM 688 C C . LYS A 1 91 ? -31.158 -5.805 40.052 1.00 79.75 91 LYS A C 1
ATOM 690 O O . LYS A 1 91 ? -31.703 -6.154 41.092 1.00 79.75 91 LYS A O 1
ATOM 695 N N . TYR A 1 92 ? -29.867 -5.469 39.990 1.00 85.12 92 TYR A N 1
ATOM 696 C CA . TYR A 1 92 ? -28.946 -5.476 41.122 1.00 85.12 92 TYR A CA 1
ATOM 697 C C . TYR A 1 92 ? -28.119 -4.187 41.161 1.00 85.12 92 TYR A C 1
ATOM 699 O O . TYR A 1 92 ? -27.566 -3.765 40.138 1.00 85.12 92 TYR A O 1
ATOM 707 N N . ASP A 1 93 ? -27.986 -3.596 42.351 1.00 86.62 93 ASP A N 1
ATOM 708 C CA . ASP A 1 93 ? -27.281 -2.321 42.550 1.00 86.62 93 ASP A CA 1
ATOM 709 C C . ASP A 1 93 ? -26.192 -2.367 43.632 1.00 86.62 93 ASP A C 1
ATOM 711 O O . ASP A 1 93 ? -25.906 -1.389 44.315 1.00 86.62 93 ASP A O 1
ATOM 715 N N . SER A 1 94 ? -25.541 -3.522 43.788 1.00 93.50 94 SER A N 1
ATOM 716 C CA . SER A 1 94 ? -24.327 -3.586 44.604 1.00 93.50 94 SER A CA 1
ATOM 717 C C . SER A 1 94 ? -23.192 -2.778 43.958 1.00 93.50 94 SER A C 1
ATOM 719 O O . SER A 1 94 ? -23.136 -2.610 42.733 1.00 93.50 94 SER A O 1
ATOM 721 N N . LEU A 1 95 ? -22.231 -2.330 44.772 1.00 94.50 95 LEU A N 1
ATOM 722 C CA . LEU A 1 95 ? -21.043 -1.612 44.297 1.00 94.50 95 LEU A CA 1
ATOM 723 C C . LEU A 1 95 ? -20.284 -2.396 43.211 1.00 94.50 95 LEU A C 1
ATOM 725 O O . LEU A 1 95 ? -19.814 -1.808 42.236 1.00 94.50 95 LEU A O 1
ATOM 729 N N . LEU A 1 96 ? -20.218 -3.724 43.346 1.00 95.50 96 LEU A N 1
ATOM 730 C CA . LEU A 1 96 ? -19.622 -4.616 42.353 1.00 95.50 96 LEU A CA 1
ATOM 731 C C . LEU A 1 96 ? -20.380 -4.563 41.021 1.00 95.50 96 LEU A C 1
ATOM 733 O O . LEU A 1 96 ? -19.755 -4.396 39.975 1.00 95.50 96 LEU A O 1
ATOM 737 N N . HIS A 1 97 ? -21.715 -4.631 41.043 1.00 93.12 97 HIS A N 1
ATOM 738 C CA . HIS A 1 97 ? -22.515 -4.521 39.820 1.00 93.12 97 HIS A CA 1
ATOM 739 C C . HIS A 1 97 ? -22.356 -3.157 39.151 1.00 93.12 97 HIS A C 1
ATOM 741 O O . HIS A 1 97 ? -22.240 -3.093 37.926 1.00 93.12 97 HIS A O 1
ATOM 747 N N . LYS A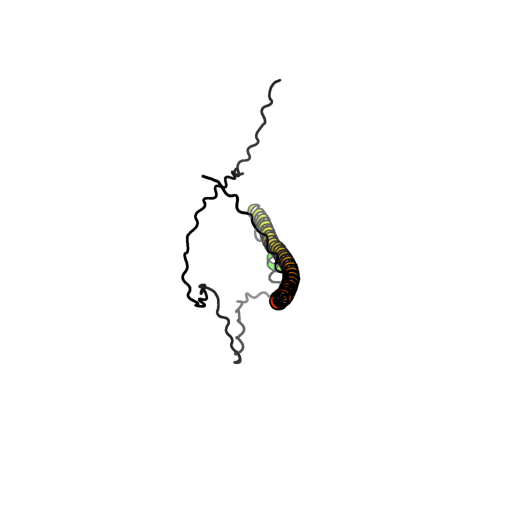 1 98 ? -22.292 -2.073 39.930 1.00 92.56 98 LYS A N 1
ATOM 748 C CA . LYS A 1 98 ? -22.034 -0.731 39.396 1.00 92.56 98 LYS A CA 1
ATOM 749 C C . LYS A 1 98 ? -20.668 -0.656 38.703 1.00 92.56 98 LYS A C 1
ATOM 751 O O . LYS A 1 98 ? -20.601 -0.264 37.539 1.00 92.56 98 LYS A O 1
ATOM 756 N N . LYS A 1 99 ? -19.602 -1.116 39.369 1.00 96.19 99 LYS A N 1
ATOM 757 C CA . LYS A 1 99 ? -18.235 -1.115 38.818 1.00 96.19 99 LYS A CA 1
ATOM 758 C C . LYS A 1 99 ? -18.126 -1.984 37.562 1.00 96.19 99 LYS A C 1
ATOM 760 O O . LYS A 1 99 ? -17.482 -1.586 36.593 1.00 96.19 99 LYS A O 1
ATOM 765 N N . LEU A 1 100 ? -18.778 -3.148 37.563 1.00 94.00 100 LEU A N 1
ATOM 766 C CA . LEU A 1 100 ? -18.819 -4.046 36.413 1.00 94.00 100 LEU A CA 1
ATOM 767 C C . LEU A 1 100 ? -19.516 -3.385 35.220 1.00 94.00 100 LEU A C 1
ATOM 769 O O . LEU A 1 100 ? -18.983 -3.431 34.115 1.00 94.00 100 LEU A O 1
ATOM 773 N N . ARG A 1 101 ? -20.659 -2.717 35.433 1.00 92.56 101 ARG A N 1
ATOM 774 C CA . ARG A 1 101 ? -21.357 -1.970 34.372 1.00 92.56 101 ARG A CA 1
ATOM 775 C C . ARG A 1 101 ? -20.486 -0.858 33.795 1.00 92.56 101 ARG A C 1
ATOM 777 O O . ARG A 1 101 ? -20.385 -0.753 32.578 1.00 92.56 101 ARG A O 1
ATOM 784 N N . GLU A 1 102 ? -19.833 -0.070 34.645 1.00 94.31 102 GLU A N 1
ATOM 785 C CA . GLU A 1 102 ? -18.931 1.007 34.213 1.00 94.31 102 GLU A CA 1
ATOM 786 C C . GLU A 1 102 ? -17.775 0.468 33.364 1.00 94.31 102 GLU A C 1
ATOM 788 O O . GLU A 1 102 ? -17.518 0.968 32.267 1.00 94.31 102 GLU A O 1
ATOM 793 N N . LYS A 1 103 ? -17.099 -0.585 33.840 1.00 96.44 103 LYS A N 1
ATOM 794 C CA . LYS A 1 103 ? -15.969 -1.194 33.129 1.00 96.44 103 LYS A CA 1
ATOM 795 C C . LYS A 1 103 ? -16.396 -1.847 31.824 1.00 96.44 103 LYS A C 1
ATOM 797 O O . LYS A 1 103 ? -15.744 -1.647 30.808 1.00 96.44 103 LYS A O 1
ATOM 802 N N . ASN A 1 104 ? -17.508 -2.569 31.827 1.00 95.94 104 ASN A N 1
ATOM 803 C CA . ASN A 1 104 ? -18.026 -3.227 30.638 1.00 95.94 104 ASN A CA 1
ATOM 804 C C . ASN A 1 104 ? -18.518 -2.206 29.592 1.00 95.94 104 ASN A C 1
ATOM 806 O O . ASN A 1 104 ? -18.277 -2.389 28.403 1.00 95.94 104 ASN A O 1
ATOM 810 N N . ALA A 1 105 ? -19.112 -1.084 30.017 1.00 94.81 105 ALA A N 1
ATOM 811 C CA . ALA A 1 105 ? -19.436 0.030 29.125 1.00 94.81 105 ALA A CA 1
ATOM 812 C C . ALA A 1 105 ? -18.176 0.687 28.540 1.00 94.81 105 ALA A C 1
ATOM 814 O O . ALA A 1 105 ? -18.140 0.977 27.348 1.00 94.81 105 ALA A O 1
ATOM 815 N N . SER A 1 106 ? -17.134 0.890 29.353 1.00 97.69 106 SER A N 1
ATOM 816 C CA . SER A 1 106 ? -15.847 1.417 28.882 1.00 97.69 106 SER A CA 1
ATOM 817 C C . SER A 1 106 ? -15.182 0.485 27.871 1.00 97.69 106 SER A C 1
ATOM 819 O O . SER A 1 106 ? -14.748 0.946 26.824 1.00 97.69 106 SER A O 1
ATOM 821 N N . LEU A 1 107 ? -15.153 -0.820 28.158 1.00 97.44 107 LEU A N 1
ATOM 822 C CA . LEU A 1 107 ? -14.592 -1.830 27.264 1.00 97.44 107 LEU A CA 1
ATOM 823 C C . LEU A 1 107 ? -15.332 -1.857 25.927 1.00 97.44 107 LEU A C 1
ATOM 825 O O . LEU A 1 107 ? -14.693 -1.855 24.883 1.00 97.44 107 LEU A O 1
ATOM 829 N N . ARG A 1 108 ? -16.672 -1.834 25.949 1.00 97.31 108 ARG A N 1
ATOM 830 C CA . ARG A 1 108 ? -17.469 -1.780 24.718 1.00 97.31 108 ARG A CA 1
ATOM 831 C C . ARG A 1 108 ? -17.135 -0.556 23.876 1.00 97.31 108 ARG A C 1
ATOM 833 O O . ARG A 1 108 ? -16.951 -0.711 22.678 1.00 97.31 108 ARG A O 1
ATOM 840 N N . ARG A 1 109 ? -17.032 0.629 24.492 1.00 97.56 109 ARG A N 1
ATOM 841 C CA . ARG A 1 109 ? -16.630 1.845 23.768 1.00 97.56 109 ARG A CA 1
ATOM 842 C C . ARG A 1 109 ? -15.248 1.680 23.146 1.00 97.56 109 ARG A C 1
ATOM 844 O O . ARG A 1 109 ? -15.131 1.821 21.943 1.00 97.56 109 ARG A O 1
ATOM 851 N N . HIS A 1 110 ? -14.251 1.257 23.922 1.00 98.19 110 HIS A N 1
ATOM 852 C CA . HIS A 1 110 ? -12.890 1.081 23.406 1.00 98.19 110 HIS A CA 1
ATOM 853 C C . HIS A 1 110 ? -12.798 0.045 22.279 1.00 98.19 110 HIS A C 1
ATOM 855 O O . HIS A 1 110 ? -12.063 0.263 21.325 1.00 98.19 110 HIS A O 1
ATOM 861 N N . LEU A 1 111 ? -13.534 -1.068 22.364 1.00 98.25 111 LEU A N 1
ATOM 862 C CA . LEU A 1 111 ? -13.568 -2.063 21.289 1.00 98.25 111 LEU A CA 1
ATOM 863 C C . LEU A 1 111 ? -14.183 -1.484 20.014 1.00 98.25 111 LEU A C 1
ATOM 865 O O . LEU A 1 111 ? -13.640 -1.683 18.931 1.00 98.25 111 LEU A O 1
ATOM 869 N N . VAL A 1 112 ? -15.290 -0.749 20.144 1.00 97.50 112 VAL A N 1
ATOM 870 C CA . VAL A 1 112 ? -15.930 -0.078 19.006 1.00 97.50 112 VAL A CA 1
ATOM 871 C C . VAL A 1 112 ? -14.990 0.963 18.399 1.00 97.50 112 VAL A C 1
ATOM 873 O O . VAL A 1 112 ? -14.789 0.949 17.189 1.00 97.50 112 VAL A O 1
ATOM 876 N N . ASP A 1 113 ? -14.368 1.803 19.224 1.00 98.00 113 ASP A N 1
ATOM 877 C CA . ASP A 1 113 ? -13.445 2.848 18.777 1.00 98.00 113 ASP A CA 1
ATOM 878 C C . ASP A 1 113 ? -12.204 2.246 18.103 1.00 98.00 113 ASP A C 1
ATOM 880 O O . ASP A 1 113 ? -11.781 2.721 17.054 1.00 98.00 113 ASP A O 1
ATOM 884 N N . SER A 1 114 ? -11.649 1.165 18.657 1.00 98.12 114 SER A N 1
ATOM 885 C CA . SER A 1 114 ? -10.487 0.469 18.095 1.00 98.12 114 SER A CA 1
ATOM 886 C C . SER A 1 114 ? -10.792 -0.133 16.724 1.00 98.12 114 SER A C 1
ATOM 888 O O . SER A 1 114 ? -10.039 0.097 15.778 1.00 98.12 114 SER A O 1
ATOM 890 N N . VAL A 1 115 ? -11.916 -0.846 16.589 1.00 98.06 115 VAL A N 1
ATOM 891 C CA . VAL A 1 115 ? -12.333 -1.419 15.301 1.00 98.06 115 VAL A CA 1
ATOM 892 C C . VAL A 1 115 ? -12.624 -0.309 14.294 1.00 98.06 115 VAL A C 1
ATOM 894 O O . VAL A 1 115 ? -12.158 -0.374 13.158 1.00 98.06 115 VAL A O 1
ATOM 897 N N . HIS A 1 116 ? -13.349 0.733 14.704 1.00 98.44 116 HIS A N 1
ATOM 898 C CA . HIS A 1 116 ? -13.660 1.867 13.840 1.00 98.44 116 HIS A CA 1
ATOM 899 C C . HIS A 1 116 ? -12.393 2.565 13.338 1.00 98.44 116 HIS A C 1
ATOM 901 O O . HIS A 1 116 ? -12.257 2.813 12.140 1.00 98.44 116 HIS A O 1
ATOM 907 N N . GLN A 1 117 ? -11.444 2.825 14.237 1.00 98.31 117 GLN A N 1
ATOM 908 C CA . GLN A 1 117 ? -10.195 3.488 13.896 1.00 98.31 117 GLN A CA 1
ATOM 909 C C . GLN A 1 117 ? -9.330 2.637 12.968 1.00 98.31 117 GLN A C 1
ATOM 911 O O . GLN A 1 117 ? -8.751 3.177 12.029 1.00 98.31 117 GLN A O 1
ATOM 916 N N . MET A 1 118 ? -9.281 1.319 13.176 1.00 97.94 118 MET A N 1
ATOM 917 C CA . MET A 1 118 ? -8.578 0.404 12.277 1.00 97.94 118 MET A CA 1
ATOM 918 C C . MET A 1 118 ? -9.138 0.498 10.853 1.00 97.94 118 MET A C 1
ATOM 920 O O . MET A 1 118 ? -8.379 0.729 9.918 1.00 97.94 118 MET A O 1
ATOM 924 N N . TYR A 1 119 ? -10.464 0.437 10.688 1.00 98.50 119 TYR A N 1
ATOM 925 C CA . TYR A 1 119 ? -11.088 0.593 9.369 1.00 98.50 119 TYR A CA 1
ATOM 926 C C . TYR A 1 119 ? -10.839 1.970 8.748 1.00 98.50 119 TYR A C 1
ATOM 928 O O . TYR A 1 119 ? -10.550 2.054 7.556 1.00 98.50 119 TYR A O 1
ATOM 936 N N . LEU A 1 120 ? -10.929 3.049 9.531 1.00 98.25 120 LEU A N 1
ATOM 937 C CA . LEU A 1 120 ? -10.673 4.404 9.038 1.00 98.25 120 LEU A CA 1
ATOM 938 C C . LEU A 1 120 ? -9.233 4.582 8.549 1.00 98.25 120 LEU A C 1
ATOM 940 O O . LEU A 1 120 ? -9.014 5.140 7.471 1.00 98.25 120 LEU A O 1
ATOM 944 N N . VAL A 1 121 ? -8.259 4.113 9.332 1.00 98.19 121 VAL A N 1
ATOM 945 C CA . VAL A 1 121 ? -6.838 4.190 8.979 1.00 98.19 121 VAL A CA 1
ATOM 946 C C . VAL A 1 121 ? -6.562 3.333 7.746 1.00 98.19 121 VAL A C 1
ATOM 948 O O . VAL A 1 121 ? -6.046 3.854 6.762 1.00 98.19 121 VAL A O 1
ATOM 951 N N . SER A 1 122 ? -7.015 2.077 7.726 1.00 98.12 122 SER A N 1
ATOM 952 C CA . SER A 1 122 ? -6.829 1.195 6.568 1.00 98.12 122 SER A CA 1
ATOM 953 C C . SER A 1 122 ? -7.480 1.739 5.293 1.00 98.12 122 SER A C 1
ATOM 955 O O . SER A 1 122 ? -6.882 1.664 4.222 1.00 98.12 122 SER A O 1
ATOM 957 N N . ALA A 1 123 ? -8.673 2.337 5.378 1.00 98.25 123 ALA A N 1
ATOM 958 C CA . ALA A 1 123 ? -9.322 2.957 4.221 1.00 98.25 123 ALA A CA 1
ATOM 959 C C . ALA A 1 123 ? -8.517 4.152 3.685 1.00 98.25 123 ALA A C 1
ATOM 961 O O . ALA A 1 123 ? -8.362 4.312 2.470 1.00 98.25 123 ALA A O 1
ATOM 962 N N . LYS A 1 124 ? -7.969 4.976 4.585 1.00 98.56 124 LYS A N 1
ATOM 963 C CA . LYS A 1 124 ? -7.083 6.087 4.224 1.00 98.56 124 LYS A CA 1
ATOM 964 C C . LYS A 1 124 ? -5.793 5.586 3.566 1.00 98.56 124 LYS A C 1
ATOM 966 O O . LYS A 1 124 ? -5.370 6.157 2.560 1.00 98.56 124 LYS A O 1
ATOM 971 N N . ASP A 1 125 ? -5.192 4.525 4.091 1.00 98.31 125 ASP A N 1
ATOM 972 C CA . ASP A 1 125 ? -3.948 3.956 3.563 1.00 98.31 125 ASP A CA 1
ATOM 973 C C . ASP A 1 125 ? -4.149 3.290 2.199 1.00 98.31 125 ASP A C 1
ATOM 975 O O . ASP A 1 125 ? -3.328 3.474 1.293 1.00 98.31 125 ASP A O 1
ATOM 979 N N . LEU A 1 126 ? -5.283 2.610 1.999 1.00 98.50 126 LEU A N 1
ATOM 980 C CA . LEU A 1 126 ? -5.696 2.096 0.692 1.00 98.50 126 LEU A CA 1
ATOM 981 C C . LEU A 1 126 ? -5.833 3.251 -0.303 1.00 98.50 126 LEU A C 1
ATOM 983 O O . LEU A 1 126 ? -5.252 3.209 -1.386 1.00 98.50 126 LEU A O 1
ATOM 987 N N . HIS A 1 127 ? -6.542 4.317 0.073 1.00 98.44 127 HIS A N 1
ATOM 988 C CA . HIS A 1 127 ? -6.709 5.478 -0.796 1.00 98.44 127 HIS A CA 1
ATOM 989 C C . HIS A 1 127 ? -5.365 6.124 -1.171 1.00 98.44 127 HIS A C 1
ATOM 991 O O . HIS A 1 127 ? -5.118 6.415 -2.344 1.00 98.44 127 HIS A O 1
ATOM 997 N N . ASN A 1 128 ? -4.463 6.289 -0.201 1.00 98.50 128 ASN A N 1
ATOM 998 C CA . ASN A 1 128 ? -3.120 6.813 -0.445 1.00 98.50 128 ASN A CA 1
ATOM 999 C C . ASN A 1 128 ? -2.311 5.913 -1.385 1.00 98.50 128 ASN A C 1
ATOM 1001 O O . ASN A 1 128 ? -1.695 6.411 -2.328 1.00 98.50 128 ASN A O 1
ATOM 1005 N N . THR A 1 129 ? -2.340 4.599 -1.167 1.00 98.38 129 THR A N 1
ATOM 1006 C CA . THR A 1 129 ? -1.675 3.622 -2.040 1.00 98.38 129 THR A CA 1
ATOM 1007 C C . THR A 1 129 ? -2.254 3.671 -3.452 1.00 98.38 129 THR A C 1
ATOM 1009 O O . THR A 1 129 ? -1.508 3.758 -4.425 1.00 98.38 129 THR A O 1
ATOM 1012 N N . SER A 1 130 ? -3.581 3.730 -3.588 1.00 98.44 130 SER A N 1
ATOM 1013 C CA . SER A 1 130 ? -4.257 3.879 -4.880 1.00 98.44 130 SER A CA 1
ATOM 1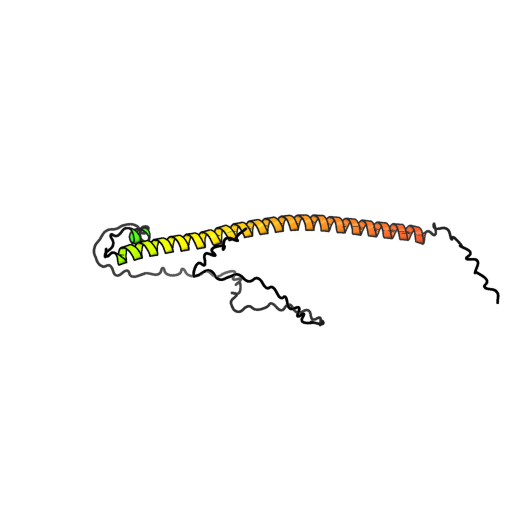014 C C . SER A 1 130 ? -3.821 5.151 -5.614 1.00 98.44 130 SER A C 1
ATOM 1016 O O . SER A 1 130 ? -3.626 5.124 -6.831 1.00 98.44 130 SER A O 1
ATOM 1018 N N . LEU A 1 131 ? -3.642 6.265 -4.898 1.00 98.38 131 LEU A N 1
ATOM 1019 C CA . LEU A 1 131 ? -3.140 7.509 -5.480 1.00 98.38 131 LEU A CA 1
ATOM 1020 C C . LEU A 1 131 ? -1.684 7.369 -5.948 1.00 98.38 131 LEU A C 1
ATOM 1022 O O . LEU A 1 131 ? -1.338 7.855 -7.027 1.00 98.38 131 LEU A O 1
ATOM 1026 N N . GLN A 1 132 ? -0.828 6.711 -5.163 1.00 98.12 132 GLN A N 1
ATOM 1027 C CA . GLN A 1 132 ? 0.561 6.446 -5.552 1.00 98.12 132 GLN A CA 1
ATOM 1028 C C . GLN A 1 132 ? 0.642 5.553 -6.794 1.00 98.12 132 GLN A C 1
ATOM 1030 O O . GLN A 1 132 ? 1.394 5.862 -7.718 1.00 98.12 132 GLN A O 1
ATOM 1035 N N . LEU A 1 133 ? -0.189 4.511 -6.870 1.00 98.38 133 LEU A N 1
ATOM 1036 C CA . LEU A 1 133 ? -0.291 3.651 -8.049 1.00 98.38 133 LEU A CA 1
ATOM 1037 C C . LEU A 1 133 ? -0.745 4.430 -9.284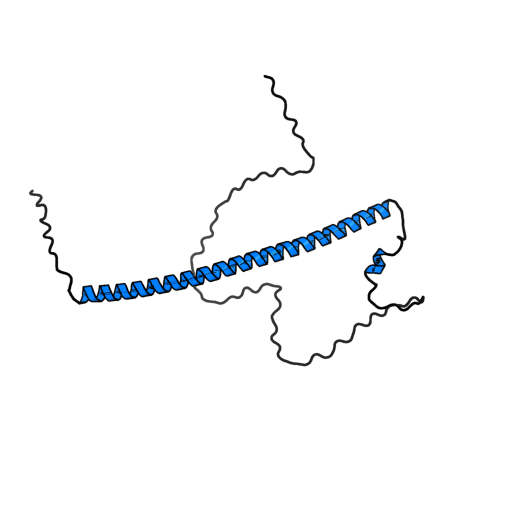 1.00 98.38 133 LEU A C 1
ATOM 1039 O O . LEU A 1 133 ? -0.188 4.249 -10.365 1.00 98.38 133 LEU A O 1
ATOM 1043 N N . HIS A 1 134 ? -1.707 5.343 -9.137 1.00 98.31 134 HIS A N 1
ATOM 1044 C CA . HIS A 1 134 ? -2.142 6.185 -10.249 1.00 98.31 134 HIS A CA 1
ATOM 1045 C C . HIS A 1 134 ? -1.011 7.082 -10.773 1.00 98.31 134 HIS A C 1
ATOM 1047 O O . HIS A 1 134 ? -0.800 7.173 -11.983 1.00 98.31 134 HIS A O 1
ATOM 1053 N N . LYS A 1 135 ? -0.235 7.691 -9.866 1.00 98.50 135 LYS A N 1
ATOM 1054 C CA . LYS A 1 135 ? 0.956 8.476 -10.227 1.00 98.50 135 LYS A CA 1
ATOM 1055 C C . LYS A 1 135 ? 2.005 7.614 -10.931 1.00 98.50 135 LYS A C 1
ATOM 1057 O O . LYS A 1 135 ? 2.519 8.015 -11.970 1.00 98.50 135 LYS A O 1
ATOM 1062 N N . SER A 1 136 ? 2.287 6.424 -10.402 1.00 98.50 136 SER A N 1
ATOM 1063 C CA . SER A 1 136 ? 3.228 5.475 -11.006 1.00 98.50 136 SER A CA 1
ATOM 1064 C C . SER A 1 136 ? 2.794 5.068 -12.416 1.00 98.50 136 SER A C 1
ATOM 1066 O O . SER A 1 136 ? 3.595 5.121 -13.345 1.00 98.50 136 SER A O 1
ATOM 1068 N N . LYS A 1 137 ? 1.505 4.767 -12.615 1.00 97.81 137 LYS A N 1
ATOM 1069 C CA . LYS A 1 137 ? 0.942 4.446 -13.932 1.00 97.81 137 LYS A CA 1
ATOM 1070 C C . LYS A 1 137 ? 1.170 5.566 -14.950 1.00 97.81 137 LYS A C 1
ATOM 1072 O O . LYS A 1 137 ? 1.521 5.271 -16.090 1.00 97.81 137 LYS A O 1
ATOM 1077 N N . ALA A 1 138 ? 0.977 6.826 -14.556 1.00 97.81 138 ALA A N 1
ATOM 1078 C CA . ALA A 1 138 ? 1.236 7.966 -15.434 1.00 97.81 138 ALA A CA 1
ATOM 1079 C C . ALA A 1 138 ? 2.720 8.032 -15.839 1.00 97.81 138 ALA A C 1
ATOM 1081 O O . ALA A 1 138 ? 3.025 8.074 -17.028 1.00 97.81 138 ALA A O 1
ATOM 1082 N N . LEU A 1 139 ? 3.631 7.911 -14.866 1.00 98.50 139 LEU A N 1
ATOM 1083 C CA . LEU A 1 139 ? 5.077 7.907 -15.116 1.00 98.50 139 LEU A CA 1
ATOM 1084 C C . LEU A 1 139 ? 5.520 6.755 -16.027 1.00 98.50 139 LEU A C 1
ATOM 1086 O O . LEU A 1 139 ? 6.359 6.955 -16.901 1.00 98.50 139 LEU A O 1
ATOM 1090 N N . ILE A 1 140 ? 4.955 5.556 -15.856 1.00 98.31 140 ILE A N 1
ATOM 1091 C CA . ILE A 1 140 ? 5.234 4.409 -16.734 1.00 98.31 140 ILE A CA 1
ATOM 1092 C C . ILE A 1 140 ? 4.768 4.699 -18.164 1.00 98.31 140 ILE A C 1
ATOM 1094 O O . ILE A 1 140 ? 5.465 4.339 -19.114 1.00 98.31 140 ILE A O 1
ATOM 1098 N N . GLY A 1 141 ? 3.618 5.358 -18.331 1.00 97.94 141 GLY A N 1
ATOM 1099 C CA . GLY A 1 141 ? 3.130 5.798 -19.639 1.00 97.94 141 GLY A CA 1
ATOM 1100 C C . GLY A 1 141 ? 4.115 6.743 -20.328 1.00 97.94 141 GLY A C 1
ATOM 1101 O O . GLY A 1 141 ? 4.508 6.497 -21.471 1.00 97.94 141 GLY A O 1
ATOM 1102 N N . ASP A 1 142 ? 4.579 7.761 -19.606 1.00 98.12 142 ASP A N 1
ATOM 1103 C CA . ASP A 1 142 ? 5.556 8.728 -20.114 1.00 98.12 142 ASP A CA 1
ATOM 1104 C C . ASP A 1 142 ? 6.895 8.058 -20.445 1.00 98.12 142 ASP A C 1
ATOM 1106 O O . ASP A 1 142 ? 7.465 8.279 -21.516 1.00 98.12 142 ASP A O 1
ATOM 1110 N N . LEU A 1 143 ? 7.396 7.192 -19.561 1.00 98.56 143 LEU A N 1
ATOM 1111 C CA . LEU A 1 143 ? 8.624 6.432 -19.792 1.00 98.56 143 LEU A CA 1
ATOM 1112 C C . LEU A 1 143 ? 8.505 5.545 -21.035 1.00 98.56 143 LEU A C 1
ATOM 1114 O O . LEU A 1 143 ? 9.402 5.545 -21.875 1.00 98.56 143 LEU A O 1
ATOM 1118 N N . SER A 1 144 ? 7.387 4.834 -21.185 1.00 98.12 144 SER A N 1
ATOM 1119 C CA . SER A 1 144 ? 7.139 3.961 -22.339 1.00 98.12 144 SER A CA 1
ATOM 1120 C C . SER A 1 144 ? 7.152 4.748 -23.648 1.00 98.12 144 SER A C 1
ATOM 1122 O O . SER A 1 144 ? 7.725 4.298 -24.643 1.00 98.12 144 SER A O 1
ATOM 1124 N N . HIS A 1 145 ? 6.558 5.944 -23.648 1.00 98.19 145 HIS A N 1
ATOM 1125 C CA . HIS A 1 145 ? 6.589 6.829 -24.806 1.00 98.19 145 HIS A CA 1
ATOM 1126 C C . HIS A 1 145 ? 8.015 7.296 -25.131 1.00 98.19 145 HIS A C 1
ATOM 1128 O O . HIS A 1 145 ? 8.445 7.197 -26.280 1.00 98.19 145 HIS A O 1
ATOM 1134 N N . ASN A 1 146 ? 8.773 7.731 -24.121 1.00 98.06 146 ASN A N 1
ATOM 1135 C CA . ASN A 1 146 ? 10.163 8.155 -24.297 1.00 98.06 146 ASN A CA 1
ATOM 1136 C C . ASN A 1 146 ? 11.054 7.026 -24.826 1.00 98.06 146 ASN A C 1
ATOM 1138 O O . ASN A 1 146 ? 11.827 7.249 -25.756 1.00 98.06 146 ASN A O 1
ATOM 1142 N N . MET A 1 147 ? 10.919 5.809 -24.289 1.00 98.38 147 MET A N 1
ATOM 1143 C CA . MET A 1 147 ? 11.664 4.651 -24.786 1.00 98.38 147 MET A CA 1
ATOM 1144 C C . MET A 1 147 ? 11.343 4.373 -26.251 1.00 98.38 147 MET A C 1
ATOM 1146 O O . MET A 1 147 ? 12.255 4.155 -27.041 1.00 98.38 147 MET A O 1
ATOM 1150 N N . ARG A 1 148 ? 10.065 4.446 -26.638 1.00 98.19 148 ARG A N 1
ATOM 1151 C CA . ARG A 1 148 ? 9.670 4.253 -28.036 1.00 98.19 148 ARG A CA 1
ATOM 1152 C C . ARG A 1 148 ? 10.280 5.307 -28.959 1.00 98.19 148 ARG A C 1
ATOM 1154 O O . ARG A 1 148 ? 10.736 4.953 -30.043 1.00 98.19 148 ARG A O 1
ATOM 1161 N N . ASN A 1 149 ? 10.307 6.569 -28.537 1.00 98.00 149 ASN A N 1
ATOM 1162 C CA . ASN A 1 149 ? 10.936 7.640 -29.311 1.00 98.00 149 ASN A CA 1
ATOM 1163 C C . ASN A 1 149 ? 12.442 7.394 -29.462 1.00 98.00 149 ASN A C 1
ATOM 1165 O O . ASN A 1 149 ? 12.935 7.386 -30.583 1.00 98.00 149 ASN A O 1
ATOM 1169 N N . LEU A 1 150 ? 13.137 7.073 -28.367 1.00 98.31 150 LEU A N 1
ATOM 1170 C CA . LEU A 1 150 ? 14.565 6.748 -28.390 1.00 98.31 150 LEU A CA 1
ATOM 1171 C C . LEU A 1 150 ? 14.876 5.571 -29.324 1.00 98.31 150 LEU A C 1
ATOM 1173 O O . LEU A 1 150 ? 15.845 5.615 -30.075 1.00 98.31 150 LEU A O 1
ATOM 1177 N N . THR A 1 151 ? 14.059 4.517 -29.293 1.00 97.94 151 THR A N 1
ATOM 1178 C CA . THR A 1 151 ? 14.226 3.372 -30.193 1.00 97.94 151 THR A CA 1
ATOM 1179 C C . THR A 1 151 ? 14.042 3.774 -31.658 1.00 97.94 151 THR A C 1
ATOM 1181 O O . THR A 1 151 ? 14.833 3.354 -32.497 1.00 97.94 151 THR A O 1
ATOM 1184 N N . ASN A 1 152 ? 13.047 4.608 -31.978 1.00 98.00 152 ASN A N 1
ATOM 1185 C CA . ASN A 1 152 ? 12.868 5.118 -33.341 1.00 98.00 152 ASN A CA 1
ATOM 1186 C C . ASN A 1 152 ? 14.060 5.976 -33.786 1.00 98.00 152 ASN A C 1
ATOM 1188 O O . ASN A 1 152 ? 14.548 5.808 -34.901 1.00 98.00 152 ASN A O 1
ATOM 1192 N N . ASP A 1 153 ? 14.553 6.856 -32.914 1.00 98.12 153 ASP A N 1
ATOM 1193 C CA . ASP A 1 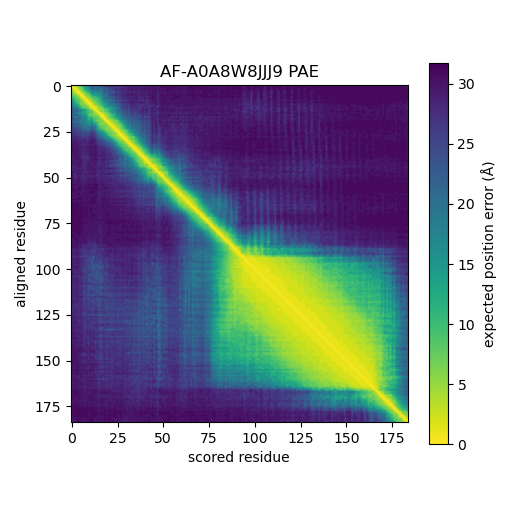153 ? 15.723 7.688 -33.197 1.00 98.12 153 ASP A CA 1
ATOM 1194 C C . ASP A 1 153 ? 16.965 6.827 -33.452 1.00 98.12 153 ASP A C 1
ATOM 1196 O O . ASP A 1 153 ? 17.738 7.114 -34.365 1.00 98.12 153 ASP A O 1
ATOM 1200 N N . LEU A 1 154 ? 17.130 5.736 -32.699 1.00 98.06 154 LEU A N 1
ATOM 1201 C CA . LEU A 1 154 ? 18.220 4.783 -32.892 1.00 98.06 154 LEU A CA 1
ATOM 1202 C C . LEU A 1 154 ? 18.106 4.040 -34.23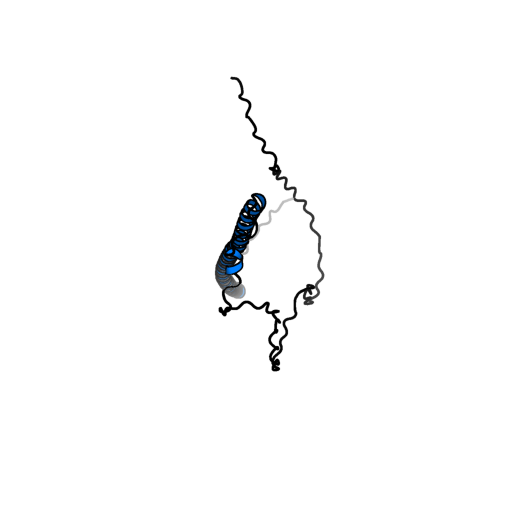1 1.00 98.06 154 LEU A C 1
ATOM 1204 O O . LEU A 1 154 ? 19.113 3.919 -34.923 1.00 98.06 154 LEU A O 1
ATOM 1208 N N . PHE A 1 155 ? 16.903 3.627 -34.643 1.00 97.25 155 PHE A N 1
ATOM 1209 C CA . PHE A 1 155 ? 16.683 3.047 -35.976 1.00 97.25 155 PHE A CA 1
ATOM 1210 C C . PHE A 1 155 ? 16.992 4.040 -37.098 1.00 97.25 155 PHE A C 1
ATOM 1212 O O . PHE A 1 155 ? 17.617 3.688 -38.095 1.00 97.25 155 PHE A O 1
ATOM 1219 N N . HIS A 1 156 ? 16.579 5.298 -36.943 1.00 97.62 156 HIS A N 1
ATOM 1220 C CA . HIS A 1 156 ? 16.912 6.336 -37.913 1.00 97.62 156 HIS A CA 1
ATOM 1221 C C . HIS A 1 156 ? 18.415 6.608 -37.960 1.00 97.62 156 HIS A C 1
ATOM 1223 O O . HIS A 1 156 ? 18.960 6.832 -39.038 1.00 97.62 156 HIS A O 1
ATOM 1229 N N . LEU A 1 157 ? 19.095 6.592 -36.815 1.00 97.12 157 LEU A N 1
ATOM 1230 C CA . LEU A 1 157 ? 20.542 6.751 -36.759 1.00 97.12 157 LEU A CA 1
ATOM 1231 C C . LEU A 1 157 ? 21.260 5.578 -37.437 1.00 97.12 157 LEU A C 1
ATOM 1233 O O . LEU A 1 157 ? 22.191 5.817 -38.201 1.00 97.12 157 LEU A O 1
ATOM 1237 N N . GLU A 1 158 ? 20.813 4.348 -37.191 1.00 96.25 158 GLU A N 1
ATOM 1238 C CA . GLU A 1 158 ? 21.326 3.138 -37.840 1.00 96.25 158 GLU A CA 1
ATOM 1239 C C . GLU A 1 158 ? 21.210 3.235 -39.365 1.00 96.25 158 GLU A C 1
ATOM 1241 O O . GLU A 1 158 ? 22.220 3.102 -40.053 1.00 96.25 158 GLU A O 1
ATOM 1246 N N . ASP A 1 159 ? 20.029 3.583 -39.885 1.00 95.06 159 ASP A N 1
ATOM 1247 C CA . ASP A 1 159 ? 19.791 3.777 -41.324 1.00 95.06 159 ASP A CA 1
ATOM 1248 C C . ASP A 1 159 ? 20.709 4.860 -41.915 1.00 95.06 159 ASP A C 1
ATOM 1250 O O . ASP A 1 159 ? 21.340 4.681 -42.955 1.00 95.06 159 ASP A O 1
ATOM 1254 N N . ARG A 1 160 ? 20.871 5.991 -41.217 1.00 93.25 160 ARG A N 1
ATOM 1255 C CA . ARG A 1 160 ? 21.780 7.062 -41.656 1.00 93.25 160 ARG A CA 1
ATOM 1256 C C . ARG A 1 160 ? 23.238 6.616 -41.676 1.00 93.25 160 ARG A C 1
ATOM 1258 O O . ARG A 1 160 ? 23.960 6.990 -42.601 1.00 93.25 160 ARG A O 1
ATOM 1265 N N . VAL A 1 161 ? 23.680 5.868 -40.668 1.00 93.31 161 VAL A N 1
ATOM 1266 C CA . VAL A 1 161 ? 25.041 5.324 -40.610 1.00 93.31 161 VAL A CA 1
ATOM 1267 C C . VAL A 1 161 ? 25.254 4.326 -41.742 1.00 93.31 161 VAL A C 1
ATOM 1269 O O . VAL A 1 161 ? 26.263 4.444 -42.433 1.00 93.31 161 VAL A O 1
ATOM 1272 N N . ASP A 1 162 ? 24.299 3.427 -41.983 1.00 91.88 162 ASP A N 1
ATOM 1273 C CA . ASP A 1 162 ? 24.353 2.457 -43.080 1.00 91.88 162 ASP A CA 1
ATOM 1274 C C . ASP A 1 162 ? 24.424 3.144 -44.451 1.00 91.88 162 ASP A C 1
ATOM 1276 O O . ASP A 1 162 ? 25.240 2.782 -45.298 1.00 91.88 162 ASP A O 1
ATOM 1280 N N . ILE A 1 163 ? 23.665 4.222 -44.667 1.00 90.62 163 ILE A N 1
ATOM 1281 C CA . ILE A 1 163 ? 23.779 5.036 -45.887 1.00 90.62 163 ILE A CA 1
ATOM 1282 C C . ILE A 1 163 ? 25.196 5.615 -46.028 1.00 90.62 163 ILE A C 1
ATOM 1284 O O . ILE A 1 163 ? 25.788 5.546 -47.104 1.00 90.62 163 ILE A O 1
ATOM 1288 N N . ILE A 1 164 ? 25.766 6.189 -44.966 1.00 90.75 164 ILE A N 1
ATOM 1289 C CA . ILE A 1 164 ? 27.100 6.810 -45.025 1.00 90.75 164 ILE A CA 1
ATOM 1290 C C . ILE A 1 164 ? 28.189 5.768 -45.321 1.00 90.75 164 ILE A C 1
ATOM 1292 O O . ILE A 1 164 ? 29.082 6.033 -46.134 1.00 90.75 164 ILE A O 1
ATOM 1296 N N . THR A 1 165 ? 28.125 4.602 -44.677 1.00 86.94 165 THR A N 1
ATOM 1297 C CA . THR A 1 165 ? 29.106 3.522 -44.851 1.00 86.94 165 THR A CA 1
ATOM 1298 C C . THR A 1 165 ? 28.950 2.824 -46.202 1.00 86.94 165 THR A C 1
ATOM 1300 O O . THR A 1 165 ? 29.953 2.576 -46.870 1.00 86.94 165 THR A O 1
ATOM 1303 N N . SER A 1 166 ? 27.718 2.568 -46.653 1.00 86.31 166 SER A N 1
ATOM 1304 C CA . SER A 1 166 ? 27.436 1.944 -47.955 1.00 86.31 166 SER A CA 1
ATOM 1305 C C . SER A 1 166 ? 27.791 2.846 -49.137 1.00 86.31 166 SER A C 1
ATOM 1307 O O . SER A 1 166 ? 28.271 2.359 -50.162 1.00 86.31 166 SER A O 1
ATOM 1309 N N . CYS A 1 167 ? 27.618 4.164 -49.004 1.00 72.44 167 CYS A N 1
ATOM 1310 C CA . CYS A 1 167 ? 27.892 5.104 -50.087 1.00 72.44 167 CYS A CA 1
ATOM 1311 C C . CYS A 1 167 ? 29.389 5.415 -50.286 1.00 72.44 167 CYS A C 1
ATOM 1313 O O . CYS A 1 167 ? 29.706 6.207 -51.173 1.00 72.44 167 CYS A O 1
ATOM 1315 N N . MET A 1 168 ? 30.311 4.832 -49.497 1.00 64.50 168 MET A N 1
ATOM 1316 C CA . MET A 1 168 ? 31.765 5.092 -49.580 1.00 64.50 168 MET A CA 1
ATOM 1317 C C . MET A 1 168 ? 32.100 6.599 -49.575 1.00 64.50 168 MET A C 1
ATOM 1319 O O . MET A 1 168 ? 33.025 7.060 -50.239 1.00 64.50 168 MET A O 1
ATOM 1323 N N . ILE A 1 169 ? 31.309 7.391 -48.840 1.00 68.69 169 ILE A N 1
ATOM 1324 C CA . ILE A 1 169 ? 31.480 8.852 -48.718 1.00 68.69 169 ILE A CA 1
ATOM 1325 C C . ILE A 1 169 ? 32.652 9.182 -47.774 1.00 68.69 169 ILE A C 1
ATOM 1327 O O . ILE A 1 169 ? 33.164 10.303 -47.758 1.00 68.69 169 ILE A O 1
ATOM 1331 N N . LEU A 1 170 ? 33.089 8.201 -46.981 1.00 69.56 170 LEU A N 1
ATOM 1332 C CA . LEU A 1 170 ? 34.197 8.325 -46.046 1.00 69.56 170 LEU A CA 1
ATOM 1333 C C . LEU A 1 170 ? 35.541 8.175 -46.788 1.00 69.56 170 LEU A C 1
ATOM 1335 O O . LEU A 1 170 ? 35.742 7.178 -47.477 1.00 69.56 170 LEU A O 1
ATOM 1339 N N . PRO A 1 171 ? 36.470 9.138 -46.661 1.00 73.94 171 PRO A N 1
ATOM 1340 C CA . PRO A 1 171 ? 37.785 9.047 -47.286 1.00 73.94 171 PRO A CA 1
ATOM 1341 C C . PRO A 1 171 ? 38.687 8.030 -46.570 1.00 73.94 171 PRO A C 1
ATOM 1343 O O . PRO A 1 171 ? 38.774 8.027 -45.341 1.00 73.94 171 PRO A O 1
ATOM 1346 N N . ASP A 1 172 ? 39.429 7.230 -47.340 1.00 71.69 172 ASP A N 1
ATOM 1347 C CA . ASP A 1 172 ? 40.465 6.337 -46.814 1.00 71.69 172 ASP A CA 1
ATOM 1348 C C . ASP A 1 172 ? 41.674 7.149 -46.324 1.00 71.69 172 ASP A C 1
ATOM 1350 O O . ASP A 1 172 ? 42.487 7.651 -47.108 1.00 71.69 172 ASP A O 1
ATOM 1354 N N . ILE A 1 173 ? 41.810 7.291 -45.004 1.00 77.81 173 ILE A N 1
ATOM 1355 C CA . ILE A 1 173 ? 42.950 7.972 -44.381 1.00 77.81 173 ILE A CA 1
ATOM 1356 C C . ILE A 1 173 ? 44.037 6.934 -44.083 1.00 77.81 173 ILE A C 1
ATOM 1358 O O . ILE A 1 173 ? 43.984 6.219 -43.085 1.00 77.81 173 ILE A O 1
ATOM 1362 N N . ASN A 1 174 ? 45.054 6.858 -44.943 1.00 73.62 174 ASN A N 1
ATOM 1363 C CA . ASN A 1 174 ? 46.214 5.993 -44.729 1.00 73.62 174 ASN A CA 1
ATOM 1364 C C . ASN A 1 174 ? 47.213 6.672 -43.772 1.00 73.62 174 ASN A C 1
ATOM 1366 O O . ASN A 1 174 ? 48.023 7.508 -44.180 1.00 73.62 174 ASN A O 1
ATOM 1370 N N . ILE A 1 175 ? 47.132 6.347 -42.479 1.00 77.00 175 ILE A N 1
ATOM 1371 C CA . ILE A 1 175 ? 48.108 6.801 -41.481 1.00 77.00 175 ILE A CA 1
ATOM 1372 C C . ILE A 1 175 ? 49.310 5.862 -41.561 1.00 77.00 175 ILE A C 1
ATOM 1374 O O . ILE A 1 175 ? 49.305 4.771 -40.994 1.00 77.00 175 ILE A O 1
ATOM 1378 N N . ASN A 1 176 ? 50.345 6.290 -42.279 1.00 69.00 176 ASN A N 1
ATOM 1379 C CA . ASN A 1 176 ? 51.588 5.541 -42.387 1.00 69.00 176 ASN A CA 1
ATOM 1380 C C . ASN A 1 176 ? 52.277 5.531 -41.011 1.00 69.00 176 ASN A C 1
ATOM 1382 O O . ASN A 1 176 ? 52.944 6.494 -40.624 1.00 69.00 176 ASN A O 1
ATOM 1386 N N . VAL A 1 177 ? 52.072 4.463 -40.238 1.00 69.38 177 VAL A N 1
ATOM 1387 C CA . VAL A 1 177 ? 52.760 4.262 -38.962 1.00 69.38 177 VAL A CA 1
ATOM 1388 C C . VAL A 1 177 ? 54.193 3.865 -39.302 1.00 69.38 177 VAL A C 1
ATOM 1390 O O . VAL A 1 177 ? 54.488 2.695 -39.535 1.00 69.38 177 VAL A O 1
ATOM 1393 N N . SER A 1 178 ? 55.081 4.854 -39.417 1.00 59.22 178 SER A N 1
ATOM 1394 C CA . SER A 1 178 ? 56.516 4.617 -39.563 1.00 59.22 178 SER A CA 1
ATOM 1395 C C . SER A 1 178 ? 56.978 3.806 -38.360 1.00 59.22 178 SER A C 1
ATOM 1397 O O . SER A 1 178 ? 57.109 4.334 -37.256 1.00 59.22 178 SER A O 1
ATOM 1399 N N . GLY A 1 179 ? 57.160 2.505 -38.577 1.00 57.34 179 GLY A N 1
ATOM 1400 C CA . GLY A 1 179 ? 57.687 1.593 -37.586 1.00 57.34 179 GLY A CA 1
ATOM 1401 C C . GLY A 1 179 ? 58.990 2.151 -37.039 1.00 57.34 179 GLY A C 1
ATOM 1402 O O . GLY A 1 179 ? 59.925 2.432 -37.788 1.00 57.34 179 GLY A O 1
ATOM 1403 N N . THR A 1 180 ? 59.033 2.307 -35.721 1.00 56.41 180 THR A N 1
ATOM 1404 C CA . THR A 1 180 ? 60.266 2.390 -34.953 1.00 56.41 180 THR A CA 1
ATOM 1405 C C . THR A 1 180 ? 61.134 1.200 -35.349 1.00 56.41 180 THR A C 1
ATOM 1407 O O . THR A 1 180 ? 60.938 0.084 -34.871 1.00 56.41 180 THR A O 1
ATOM 1410 N N . SER A 1 181 ? 62.082 1.419 -36.255 1.00 52.16 181 SER A N 1
ATOM 1411 C CA . SER A 1 181 ? 63.179 0.494 -36.486 1.00 52.16 181 SER A CA 1
ATOM 1412 C C . SER A 1 181 ? 64.055 0.517 -35.234 1.00 52.16 181 SER A C 1
ATOM 1414 O O . SER A 1 181 ? 64.921 1.382 -35.094 1.00 52.16 181 SER A O 1
ATOM 1416 N N . MET A 1 182 ? 63.811 -0.403 -34.296 1.00 47.94 182 MET A N 1
ATOM 1417 C CA . MET A 1 182 ? 64.858 -0.816 -33.366 1.00 47.94 182 MET A CA 1
ATOM 1418 C C . MET A 1 182 ? 65.934 -1.519 -34.193 1.00 47.94 182 MET A C 1
ATOM 1420 O O . MET A 1 182 ? 65.757 -2.659 -34.621 1.00 47.94 182 MET A O 1
ATOM 1424 N N . SER A 1 183 ? 67.021 -0.801 -34.457 1.00 46.78 183 SER A N 1
ATOM 1425 C CA . SER A 1 183 ? 68.270 -1.382 -34.937 1.00 46.78 183 SER A CA 1
ATOM 1426 C C . SER A 1 183 ? 68.835 -2.326 -33.871 1.00 46.78 183 SER A C 1
ATOM 1428 O O . SER A 1 183 ? 68.903 -1.953 -32.698 1.00 46.78 183 SER A O 1
ATOM 1430 N N . GLN A 1 184 ? 69.201 -3.537 -34.305 1.00 38.78 184 GLN A N 1
ATOM 1431 C CA . GLN A 1 184 ? 70.148 -4.428 -33.621 1.00 38.78 184 GLN A CA 1
ATOM 1432 C C . GLN A 1 184 ? 71.517 -3.765 -33.467 1.00 38.78 184 GLN A C 1
ATOM 1434 O O . GLN A 1 184 ? 71.883 -2.968 -34.365 1.00 38.78 184 GLN A O 1
#

Radius of gyration: 40.18 Å; Cα contacts (8 Å, |Δi|>4): 5; chains: 1; bounding box: 120×46×95 Å

Sequence (184 aa):
SLMEPAIRTVVDGEASESDEEEEVEEVPDVRQSDQNLVNAVSISGEALESDDEGETDPPIPALRVEHRESETGQEETGSHAVTRLYSSKPKYDSLLHKKLREKNASLRRHLVDSVHQMYLVSAKDLHNTSLQLHKSKALIGDLSHNMRNLTNDLFHLEDRVDIITSCMILPDININVSGTSMSQ

Mean predicted aligned error: 21.87 Å

pLDDT: mean 72.46, std 21.24, range [38.78, 98.56]

Organism: Magallana gigas (NCBI:txid29159)

Secondary structure (DSSP, 8-state):
--PPP------TTPPP---------------------------TTPPP--------PPPPPP--------S------TT-HHHHTTTSPPS---HHHHHHHHHHHHHHHHHHHHHHHHHHHHHHHHHHHHHHHHHHHHHHHHHHHHHHHHHHHHHHHHHHHHHHHHTT-S--------------

InterPro domains:
  IPR017245 BLOC-1 complex, subunit 3 [PF15753] (9-174)
  IPR017245 BLOC-1 complex, subunit 3 [PTHR31974] (6-179)

Solvent-accessible surface area (backbone atoms only — not comparable to full-atom values): 12740 Å² total; per-residue (Å²): 142,80,85,78,82,82,83,78,86,80,68,94,85,70,80,82,88,79,90,79,90,81,87,78,90,79,82,84,88,80,83,82,78,94,72,97,68,95,71,79,83,82,64,96,83,71,79,79,85,78,88,75,93,80,80,86,78,77,83,77,79,80,85,78,78,84,72,82,79,76,90,74,89,76,93,76,77,100,78,50,74,78,64,52,78,77,68,62,79,70,96,62,83,49,72,66,51,51,52,50,50,53,50,52,53,50,49,53,49,51,53,51,51,51,54,51,49,51,52,54,50,50,53,51,51,50,51,52,49,52,51,51,50,51,52,50,52,52,52,52,51,54,50,54,52,51,52,52,51,53,52,52,51,48,53,54,48,49,53,53,50,51,52,47,64,72,65,63,74,66,80,90,79,82,78,80,75,76,72,82,77,81,76,130